Protein AF-0000000082836528 (afdb_homodimer)

Secondary structure (DSSP, 8-state):
-EEEEEESGGGGSTTHHHHHHHHHHHHHHTTEEEE-GGGSPPPTT--HHHHHHHHHHHHHHHHHH-SEEEEE-SB-SBSSBPHHHHHHHHHHHHTT--EEEEES--S-HHHHH--EEETTEEEEEE-TTSPBPP-SS-SS-HHHHTTSEEEES-HHHHHHHHHH-/-EEEEEESGGGGSTTHHHHHHHHHHHHHHTTEEEE-GGGSPPPTT--HHHHHHHHHHHHHHHHHH-SEEEEE-SB-SBSSBPHHHHHHHHHHHHTT--EEEEES--S-HHHHH--EEETTEEEEEE-TTSPBPP-SS-SS-HHHHTTSEEEES-HHHHHHHHHH-

Foldseek 3Di:
DAEEEEAACLCVDPPSVVVQVVLQVLLVVLPYGYDYLVVDDDDPPDDDPRSVVVSVVSSLVSLVVGQAYEYEFEDDPDRGGDPVRVVSLVSNLVVVHAYEYEYQQDWAQLVRFFPAADPVDRVFTAGPVRHTTDDPRHNHDCSNRVRHHYDNDDSSRRSNVVSVD/DAEEEEAACLCVDPPSVVVQVVLQVLLVVLPYGYDYLVVDDDDPPDDDPRSVVVSVVSSLVSLVVGQAYEYEFEDDPDRGGDPVRVVSLVSNLVVVHAYEYEYQQDWAQLVRFFPAADPVDRVFTAGPVRHTTDDPRHRHDCSNRVRHHYDNDDSSRRSNVVSVD

Nearest PDB structures (foldseek):
  2f64-assembly1_B  TM=8.823E-01  e=6.458E-14  Trypanosoma brucei
  6qai-assembly1_B  TM=8.830E-01  e=1.658E-12  Leishmania mexicana
  8pqq-assembly1_D  TM=7.221E-01  e=2.990E-08  Chroococcidiopsis thermalis PCC 7203
  8rh3-assembly1_A  TM=7.604E-01  e=1.841E-07  Chroococcidiopsis thermalis PCC 7203
  8pqs-assembly1_A  TM=7.459E-01  e=1.617E-07  Chroococcidiopsis thermalis PCC 7203

Solvent-accessible surface area (backbone atoms only — not comparable to full-atom values): 17099 Å² total; per-residue (Å²): 117,56,31,29,23,51,41,33,63,57,76,24,40,82,54,22,69,63,50,47,52,51,51,31,51,53,31,43,76,55,57,28,40,52,44,45,73,81,74,63,79,75,68,85,91,58,52,41,59,61,34,38,42,48,50,39,53,51,45,55,52,46,52,70,69,26,61,32,37,40,30,49,52,39,62,38,68,48,73,28,28,36,32,45,36,26,16,50,51,20,24,38,48,58,73,69,34,57,39,36,30,22,19,72,61,72,55,26,41,37,75,72,48,42,75,49,52,38,91,90,40,79,84,41,35,12,26,90,84,53,28,51,42,66,78,36,77,40,51,47,55,49,59,54,53,64,68,31,52,76,32,75,36,49,71,68,56,36,46,54,48,59,63,73,104,116,56,32,29,23,52,41,34,62,56,76,25,40,83,55,22,69,62,51,46,52,52,52,31,51,55,30,43,75,56,56,29,41,50,44,45,72,82,72,64,77,78,68,87,91,58,51,42,59,62,34,40,43,50,51,39,53,52,45,54,52,46,51,69,69,26,61,30,37,39,32,49,51,39,62,36,68,46,73,29,28,36,31,45,36,26,16,49,51,20,23,38,49,58,73,67,34,57,39,36,30,22,19,73,62,72,55,26,40,40,75,72,50,42,75,47,51,38,92,90,37,79,86,41,36,12,28,91,85,54,30,50,40,66,79,37,76,38,52,48,56,48,59,54,53,65,69,29,52,74,33,74,36,48,71,68,56,37,45,54,49,59,61,74,104

pLDDT: mean 97.54, std 2.51, range [85.06, 99.0]

Structure (mmCIF, N/CA/C/O backbone):
data_AF-0000000082836528-model_v1
#
loop_
_entity.id
_entity.type
_entity.pdbx_description
1 polymer 'Nucleoside 2-deoxyribosyltransferase'
#
loop_
_atom_site.group_PDB
_atom_site.id
_atom_site.type_symbol
_atom_site.label_atom_id
_atom_site.label_alt_id
_atom_site.label_comp_id
_atom_site.label_asym_id
_atom_site.label_entity_id
_atom_site.label_seq_id
_atom_site.pdbx_PDB_ins_code
_atom_site.Cartn_x
_atom_site.Cartn_y
_atom_site.Cartn_z
_atom_site.occupancy
_atom_site.B_iso_or_equiv
_atom_site.auth_seq_id
_atom_site.auth_comp_id
_atom_site.auth_asym_id
_atom_site.auth_atom_id
_atom_site.pdbx_PDB_model_num
ATOM 1 N N . MET A 1 1 ? -8.773 10.07 25.781 1 89.38 1 MET A N 1
ATOM 2 C CA . MET A 1 1 ? -9.305 9.93 24.422 1 89.38 1 MET A CA 1
ATOM 3 C C . MET A 1 1 ? -8.469 8.953 23.609 1 89.38 1 MET A C 1
ATOM 5 O O . MET A 1 1 ? -7.246 8.898 23.766 1 89.38 1 MET A O 1
ATOM 9 N N . ARG A 1 2 ? -9.133 8.109 22.844 1 96.62 2 ARG A N 1
ATOM 10 C CA . ARG A 1 2 ? -8.398 7.18 22 1 96.62 2 ARG A CA 1
ATOM 11 C C . ARG A 1 2 ? -7.664 7.922 20.875 1 96.62 2 ARG A C 1
ATOM 13 O O . ARG A 1 2 ? -8.227 8.82 20.25 1 96.62 2 ARG A O 1
ATOM 20 N N . ARG A 1 3 ? -6.453 7.609 20.672 1 98.75 3 ARG A N 1
ATOM 21 C CA . ARG A 1 3 ? -5.625 8.219 19.625 1 98.75 3 ARG A CA 1
ATOM 22 C C . ARG A 1 3 ? -5.812 7.516 18.297 1 98.75 3 ARG A C 1
ATOM 24 O O . ARG A 1 3 ? -5.703 6.289 18.203 1 98.75 3 ARG A O 1
ATOM 31 N N . VAL A 1 4 ? -6.113 8.281 17.266 1 98.81 4 VAL A N 1
ATOM 32 C CA . VAL A 1 4 ? -6.301 7.727 15.938 1 98.81 4 VAL A CA 1
ATOM 33 C C . VAL A 1 4 ? -5.246 8.297 14.992 1 98.81 4 VAL A C 1
ATOM 35 O O . VAL A 1 4 ? -5.12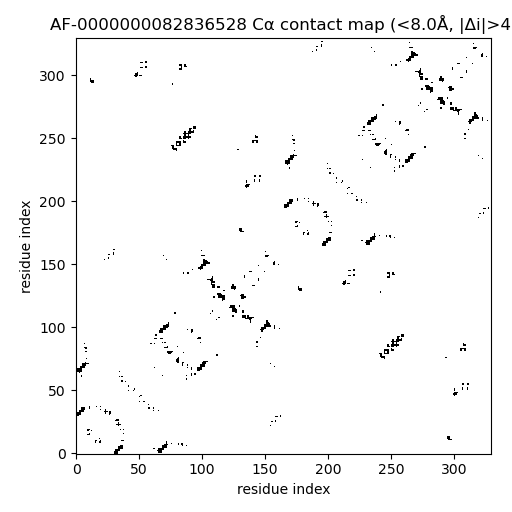9 9.516 14.844 1 98.81 4 VAL A O 1
ATOM 38 N N . TYR A 1 5 ? -4.43 7.477 14.469 1 98.88 5 TYR A N 1
ATOM 39 C CA . TYR A 1 5 ? -3.514 7.891 13.414 1 98.88 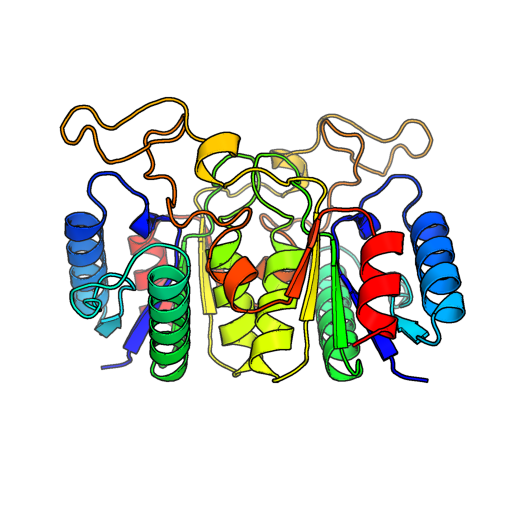5 TYR A CA 1
ATOM 40 C C . TYR A 1 5 ? -4.266 8.164 12.117 1 98.88 5 TYR A C 1
ATOM 42 O O . TYR A 1 5 ? -5.016 7.309 11.633 1 98.88 5 TYR A O 1
ATOM 50 N N . LEU A 1 6 ? -4.129 9.289 11.578 1 98.94 6 LEU A N 1
ATOM 51 C CA . LEU A 1 6 ? -4.828 9.711 10.367 1 98.94 6 LEU A CA 1
ATOM 52 C C . LEU A 1 6 ? -3.951 9.516 9.133 1 98.94 6 LEU A C 1
ATOM 54 O O . LEU A 1 6 ? -3.146 10.383 8.797 1 98.94 6 LEU A O 1
ATOM 58 N N . ALA A 1 7 ? -4.168 8.422 8.5 1 98.94 7 ALA A N 1
ATOM 59 C CA . ALA A 1 7 ? -3.396 8.047 7.32 1 98.94 7 ALA A CA 1
ATOM 60 C C . ALA A 1 7 ? -4.074 8.531 6.043 1 98.94 7 ALA A C 1
ATOM 62 O O . ALA A 1 7 ? -5.305 8.586 5.969 1 98.94 7 ALA A O 1
ATOM 63 N N . GLY A 1 8 ? -3.277 8.875 5.012 1 98.88 8 GLY A N 1
ATOM 64 C CA . GLY A 1 8 ? -3.83 9.227 3.717 1 98.88 8 GLY A CA 1
ATOM 65 C C . GLY A 1 8 ? -2.908 10.109 2.896 1 98.88 8 GLY A C 1
ATOM 66 O O . GLY A 1 8 ? -1.967 10.695 3.43 1 98.88 8 GLY A O 1
ATOM 67 N N . PHE A 1 9 ? -3.248 10.211 1.616 1 98.81 9 PHE A N 1
ATOM 68 C CA . PHE A 1 9 ? -2.469 11.094 0.762 1 98.81 9 PHE A CA 1
ATOM 69 C C . PHE A 1 9 ? -2.807 12.555 1.048 1 98.81 9 PHE A C 1
ATOM 71 O O . PHE A 1 9 ? -2.301 13.461 0.378 1 98.81 9 PHE A O 1
ATOM 78 N N . ASP A 1 10 ? -3.656 12.797 2.143 1 98.62 10 ASP A N 1
ATOM 79 C CA . ASP A 1 10 ? -4.02 14.133 2.584 1 98.62 10 ASP A CA 1
ATOM 80 C C . ASP A 1 10 ? -2.777 14.992 2.83 1 98.62 10 ASP A C 1
ATOM 82 O O . ASP A 1 10 ? -2.803 16.203 2.625 1 98.62 10 ASP A O 1
ATOM 86 N N . VAL A 1 11 ? -1.667 14.359 3.234 1 98.38 11 VAL A N 1
ATOM 87 C CA . VAL A 1 11 ? -0.421 15.055 3.537 1 98.38 11 VAL A CA 1
ATOM 88 C C . VAL A 1 11 ? 0.145 15.68 2.262 1 98.38 11 VAL A C 1
ATOM 90 O O . VAL A 1 11 ? 1.036 16.531 2.322 1 98.38 11 VAL A O 1
ATOM 93 N N . PHE A 1 12 ? -0.377 15.289 1.08 1 98.5 12 PHE A N 1
ATOM 94 C CA . PHE A 1 12 ? 0.147 15.797 -0.184 1 98.5 12 PHE A CA 1
ATOM 95 C C . PHE A 1 12 ? -0.766 16.875 -0.759 1 98.5 12 PHE A C 1
ATOM 97 O O . PHE A 1 12 ? -0.465 17.453 -1.801 1 98.5 12 PHE A O 1
ATOM 104 N N . LEU A 1 13 ? -1.923 17.125 -0.156 1 97.69 13 LEU A N 1
ATOM 105 C CA . LEU A 1 13 ? -2.834 18.156 -0.621 1 97.69 13 LEU A CA 1
ATOM 106 C C . LEU A 1 13 ? -2.172 19.531 -0.56 1 97.69 13 LEU A C 1
ATOM 108 O O . LEU A 1 13 ? -1.271 19.766 0.253 1 97.69 13 LEU A O 1
ATOM 112 N N . PRO A 1 14 ? -2.613 20.484 -1.402 1 95.81 14 PRO A N 1
ATOM 113 C CA . PRO A 1 14 ? -2.051 21.844 -1.372 1 95.81 14 PRO A CA 1
ATOM 114 C C . PRO A 1 14 ? -2.229 22.516 -0.018 1 95.81 14 PRO A C 1
ATOM 116 O O . PRO A 1 14 ? -1.377 23.312 0.396 1 95.81 14 PRO A O 1
ATOM 119 N N . ASP A 1 15 ? -3.266 22.234 0.676 1 96.44 15 ASP A N 1
ATOM 120 C CA . ASP A 1 15 ? -3.541 22.828 1.986 1 96.44 15 ASP A CA 1
ATOM 121 C C . ASP A 1 15 ? -3.395 21.781 3.092 1 96.44 15 ASP A C 1
ATOM 123 O O . ASP A 1 15 ? -4.191 21.75 4.031 1 96.44 15 ASP A O 1
ATOM 127 N N . ALA A 1 16 ? -2.391 20.922 2.973 1 97.62 16 ALA A N 1
ATOM 128 C CA . ALA A 1 16 ? -2.232 19.734 3.797 1 97.62 16 ALA A CA 1
ATOM 129 C C . ALA A 1 16 ? -2.262 20.078 5.281 1 97.62 16 ALA A C 1
ATOM 131 O O . ALA A 1 16 ? -2.896 19.375 6.078 1 97.62 16 ALA A O 1
ATOM 132 N N . VAL A 1 17 ? -1.589 21.172 5.711 1 97 17 VAL A N 1
ATOM 133 C CA . VAL A 1 17 ? -1.516 21.547 7.121 1 97 17 VAL A CA 1
ATOM 134 C C . VAL A 1 17 ? -2.902 21.938 7.625 1 97 17 VAL A C 1
ATOM 136 O O . VAL A 1 17 ? -3.371 21.422 8.641 1 97 17 VAL A O 1
ATOM 139 N N . ALA A 1 18 ? -3.559 22.828 6.879 1 97.88 18 ALA A N 1
ATOM 140 C CA . ALA A 1 18 ? -4.906 23.25 7.254 1 97.88 18 ALA A CA 1
ATOM 141 C C . ALA A 1 18 ? -5.879 22.078 7.234 1 97.88 18 ALA A C 1
ATOM 143 O O . ALA A 1 18 ? -6.738 21.969 8.109 1 97.88 18 ALA A O 1
ATOM 144 N N . HIS A 1 19 ? -5.77 21.266 6.227 1 98.31 19 HIS A N 1
ATOM 145 C CA . HIS A 1 19 ? -6.609 20.078 6.129 1 98.31 19 HIS A CA 1
ATOM 146 C C . HIS A 1 19 ? -6.43 19.172 7.34 1 98.31 19 HIS A C 1
ATOM 148 O O . HIS A 1 19 ? -7.41 18.672 7.906 1 98.31 19 HIS A O 1
ATOM 154 N N . GLY A 1 20 ? -5.164 18.922 7.746 1 98.38 20 GLY A N 1
ATOM 155 C CA . GLY A 1 20 ? -4.887 18.141 8.93 1 98.38 20 GLY A CA 1
ATOM 156 C C . GLY A 1 20 ? -5.543 18.688 10.18 1 98.38 20 GLY A C 1
ATOM 157 O O . GLY A 1 20 ? -6.105 17.938 10.977 1 98.38 20 GLY A O 1
ATOM 158 N N . GLU A 1 21 ? -5.516 19.984 10.328 1 98.31 21 GLU A N 1
ATOM 159 C CA . GLU A 1 21 ? -6.16 20.625 11.477 1 98.31 21 GLU A CA 1
ATOM 160 C C . GLU A 1 21 ? -7.672 20.391 11.453 1 98.31 21 GLU A C 1
ATOM 162 O O . GLU A 1 21 ? -8.281 20.156 12.5 1 98.31 21 GLU A O 1
ATOM 167 N N . ARG A 1 22 ? -8.242 20.5 10.281 1 98.44 22 ARG A N 1
ATOM 168 C CA . ARG A 1 22 ? -9.672 20.234 10.148 1 98.44 22 ARG A CA 1
ATOM 169 C C . ARG A 1 22 ? -10 18.781 10.508 1 98.44 22 ARG A C 1
ATOM 171 O O . ARG A 1 22 ? -10.992 18.516 11.188 1 98.44 22 ARG A O 1
ATOM 178 N N . LEU A 1 23 ? -9.195 17.844 10.055 1 98.69 23 LEU A N 1
ATOM 179 C CA . LEU A 1 23 ? -9.406 16.422 10.352 1 98.69 23 LEU A CA 1
ATOM 180 C C . LEU A 1 23 ? -9.297 16.156 11.852 1 98.69 23 LEU A C 1
ATOM 182 O O . LEU A 1 23 ? -10.094 15.406 12.414 1 98.69 23 LEU A O 1
ATOM 186 N N . LYS A 1 24 ? -8.297 16.766 12.461 1 98.62 24 LYS A N 1
ATOM 187 C CA . LYS A 1 24 ? -8.117 16.609 13.898 1 98.62 24 LYS A CA 1
ATOM 188 C C . LYS A 1 24 ? -9.312 17.188 14.664 1 98.62 24 LYS A C 1
ATOM 190 O O . LYS A 1 24 ? -9.758 16.594 15.656 1 98.62 24 LYS A O 1
ATOM 195 N N . ALA A 1 25 ? -9.766 18.344 14.211 1 98.62 25 ALA A N 1
ATOM 196 C CA . ALA A 1 25 ? -10.945 18.938 14.844 1 98.62 25 ALA A CA 1
ATOM 197 C C . ALA A 1 25 ? -12.164 18.047 14.695 1 98.62 25 ALA A C 1
ATOM 199 O O . ALA A 1 25 ? -12.938 17.859 15.641 1 98.62 25 ALA A O 1
ATOM 200 N N . LEU A 1 26 ? -12.352 17.5 13.547 1 98.56 26 LEU A N 1
ATOM 201 C CA . LEU A 1 26 ? -13.453 16.578 13.297 1 98.56 26 LEU A CA 1
ATOM 202 C C . LEU A 1 26 ? -13.344 15.352 14.18 1 98.56 26 LEU A C 1
ATOM 204 O O . LEU A 1 26 ? -14.344 14.875 14.727 1 98.56 26 LEU A O 1
ATOM 208 N N . ALA A 1 27 ? -12.141 14.773 14.25 1 98.69 27 ALA A N 1
ATOM 209 C CA . ALA A 1 27 ? -11.898 13.617 15.117 1 98.69 27 ALA A CA 1
ATOM 210 C C . ALA A 1 27 ? -12.266 13.938 16.562 1 98.69 27 ALA A C 1
ATOM 212 O O . ALA A 1 27 ? -12.922 13.133 17.234 1 98.69 27 ALA A O 1
ATOM 213 N N . ALA A 1 28 ? -11.852 15.102 17.047 1 98.44 28 ALA A N 1
ATOM 214 C CA . ALA A 1 28 ? -12.125 15.523 18.422 1 98.44 28 ALA A CA 1
ATOM 215 C C . ALA A 1 28 ? -13.633 15.602 18.672 1 98.44 28 ALA A C 1
ATOM 217 O O . ALA A 1 28 ? -14.102 15.234 19.75 1 98.44 28 ALA A O 1
ATOM 218 N N . ALA A 1 29 ? -14.344 16.031 17.672 1 98.12 29 ALA A N 1
ATOM 219 C CA . ALA A 1 29 ? -15.789 16.156 17.781 1 98.12 29 ALA A CA 1
ATOM 220 C C . ALA A 1 29 ? -16.438 14.789 17.969 1 98.12 29 ALA A C 1
ATOM 222 O O . ALA A 1 29 ? -17.562 14.688 18.469 1 98.12 29 ALA A O 1
ATOM 223 N N . HIS A 1 30 ? -15.766 13.758 17.609 1 97.81 30 HIS A N 1
ATOM 224 C CA . HIS A 1 30 ? -16.281 12.406 17.734 1 97.81 30 HIS A CA 1
ATOM 225 C C . HIS A 1 30 ? -15.617 11.664 18.891 1 97.81 30 HIS A C 1
ATOM 227 O O . HIS A 1 30 ? -15.766 10.453 19.031 1 97.81 30 HIS A O 1
ATOM 233 N N . GLY A 1 31 ? -14.773 12.414 19.641 1 97.19 31 GLY A N 1
ATOM 234 C CA . GLY A 1 31 ? -14.188 11.844 20.844 1 97.19 31 GLY A CA 1
ATOM 235 C C . GLY A 1 31 ? -12.844 11.18 20.609 1 97.19 31 GLY A C 1
ATOM 236 O O . GLY A 1 31 ? -12.422 10.32 21.375 1 97.19 31 GLY A O 1
ATOM 237 N N . PHE A 1 32 ? -12.133 11.469 19.531 1 98.5 32 PHE A N 1
ATOM 238 C CA . PHE A 1 32 ? -10.828 10.906 19.219 1 98.5 32 PHE A CA 1
ATOM 239 C C . PHE A 1 32 ? -9.758 11.992 19.234 1 98.5 32 PHE A C 1
ATOM 241 O O . PHE A 1 32 ? -10.039 13.164 18.969 1 98.5 32 PHE A O 1
ATOM 248 N N . GLU A 1 33 ? -8.586 11.664 19.609 1 98.62 33 GLU A N 1
ATOM 249 C CA . GLU A 1 33 ? -7.402 12.484 19.359 1 98.62 33 GLU A CA 1
ATOM 250 C C . GLU A 1 33 ? -6.727 12.094 18.047 1 98.62 33 GLU A C 1
ATOM 252 O O . GLU A 1 33 ? -6.164 11 17.938 1 98.62 33 GLU A O 1
ATOM 257 N N . GLY A 1 34 ? -6.777 12.977 17.125 1 98.56 34 GLY A N 1
ATOM 258 C CA . GLY A 1 34 ? -6.176 12.695 15.836 1 98.56 34 GLY A CA 1
ATOM 259 C C . GLY A 1 34 ? -4.676 12.914 15.812 1 98.56 34 GLY A C 1
ATOM 260 O O . GLY A 1 34 ? -4.188 13.961 16.25 1 98.56 34 GLY A O 1
ATOM 261 N N . LEU A 1 35 ? -3.959 11.945 15.375 1 98.69 35 LEU A N 1
ATOM 262 C CA . LEU A 1 35 ? -2.529 12.055 15.102 1 98.69 35 LEU A CA 1
ATOM 263 C C . LEU A 1 35 ? -2.27 12.172 13.602 1 98.69 35 LEU A C 1
ATOM 265 O O . LEU A 1 35 ? -2.492 11.219 12.852 1 98.69 35 LEU A O 1
ATOM 269 N N . TYR A 1 36 ? -1.825 13.32 13.211 1 98.5 36 TYR A N 1
ATOM 270 C CA . TYR A 1 36 ? -1.604 13.617 11.797 1 98.5 36 TYR A CA 1
ATOM 271 C C . TYR A 1 36 ? -0.116 13.594 11.461 1 98.5 36 TYR A C 1
ATOM 273 O O . TYR A 1 36 ? 0.698 14.172 12.195 1 98.5 36 TYR A O 1
ATOM 281 N N . PRO A 1 37 ? 0.275 12.969 10.391 1 96.81 37 PRO A N 1
ATOM 282 C CA . PRO A 1 37 ? 1.695 12.781 10.086 1 96.81 37 PRO A CA 1
ATOM 283 C C . PRO A 1 37 ? 2.477 14.094 10.086 1 96.81 37 PRO A C 1
ATOM 285 O O . PRO A 1 37 ? 3.666 14.109 10.414 1 96.81 37 PRO A O 1
ATOM 288 N N . LEU A 1 38 ? 1.878 15.172 9.719 1 94.75 38 LEU A N 1
ATOM 289 C CA . LEU A 1 38 ? 2.568 16.453 9.641 1 94.75 38 LEU A CA 1
ATOM 290 C C . LEU A 1 38 ? 2.619 17.141 11.008 1 94.75 38 LEU A C 1
ATOM 292 O O . LEU A 1 38 ? 3.025 18.297 11.117 1 94.75 38 LEU A O 1
ATOM 296 N N . ASP A 1 39 ? 2.232 16.391 12.031 1 91.19 39 ASP A N 1
ATOM 297 C CA . ASP A 1 39 ? 2.324 16.906 13.391 1 91.19 39 ASP A CA 1
ATOM 298 C C . ASP A 1 39 ? 3.777 16.984 13.852 1 91.19 39 ASP A C 1
ATOM 300 O O . ASP A 1 39 ? 4.102 17.719 14.781 1 91.19 39 ASP A O 1
ATOM 304 N N . ASN A 1 40 ? 4.633 16.203 13.211 1 87.81 40 ASN A N 1
ATOM 305 C CA . ASN A 1 40 ? 6.035 16.156 13.617 1 87.81 40 ASN A CA 1
ATOM 306 C C . ASN A 1 40 ? 6.875 17.156 12.828 1 87.81 40 ASN A C 1
ATOM 308 O O . ASN A 1 40 ? 6.66 17.344 11.625 1 87.81 40 ASN A O 1
ATOM 312 N N . ALA A 1 41 ? 7.668 17.859 13.516 1 86.5 41 ALA A N 1
ATOM 313 C CA . ALA A 1 41 ? 8.641 18.734 12.867 1 86.5 41 ALA A CA 1
ATOM 314 C C . ALA A 1 41 ? 10.016 18.078 12.797 1 86.5 41 ALA A C 1
ATOM 316 O O . ALA A 1 41 ? 10.555 17.656 13.828 1 86.5 41 ALA A O 1
ATOM 317 N N . ALA A 1 42 ? 10.469 18.016 11.625 1 87.75 42 ALA A N 1
ATOM 318 C CA . ALA A 1 42 ? 11.789 17.438 11.453 1 87.75 42 ALA A CA 1
ATOM 319 C C . ALA A 1 42 ? 12.875 18.359 12.008 1 87.75 42 ALA A C 1
ATOM 321 O O . ALA A 1 42 ? 12.742 19.578 11.969 1 87.75 42 ALA A O 1
ATOM 322 N N . PRO A 1 43 ? 13.953 17.75 12.531 1 90.88 43 PRO A N 1
ATOM 323 C CA . PRO A 1 43 ? 15.102 18.562 12.938 1 90.88 43 PRO A CA 1
ATOM 324 C C . PRO A 1 43 ? 15.641 19.422 11.797 1 90.88 43 PRO A C 1
ATOM 326 O O . PRO A 1 43 ? 15.594 19.016 10.633 1 90.88 43 PRO A O 1
ATOM 329 N N . ALA A 1 44 ? 16.156 20.547 12.188 1 89.75 44 ALA A N 1
ATOM 330 C CA . ALA A 1 44 ? 16.734 21.469 11.195 1 89.75 44 ALA A CA 1
ATOM 331 C C . ALA A 1 44 ? 17.922 20.828 10.484 1 89.75 44 ALA A C 1
ATOM 333 O O . ALA A 1 44 ? 18.688 20.078 11.094 1 89.75 44 ALA A O 1
ATOM 334 N N . GLY A 1 45 ? 18.062 21.094 9.211 1 90.69 45 GLY A N 1
ATOM 335 C CA . GLY A 1 45 ? 19.266 20.703 8.484 1 90.69 45 GLY A CA 1
ATOM 336 C C . GLY A 1 45 ? 19.109 19.375 7.762 1 90.69 45 GLY A C 1
ATOM 337 O O . GLY A 1 45 ? 19.984 18.969 7.004 1 90.69 45 GLY A O 1
ATOM 338 N N . LEU A 1 46 ? 18 18.641 8.031 1 92.19 46 LEU A N 1
ATOM 339 C CA . LEU A 1 46 ? 17.812 17.375 7.332 1 92.19 46 LEU A CA 1
ATOM 340 C C . LEU A 1 46 ? 17.219 17.609 5.945 1 92.19 46 LEU A C 1
ATOM 342 O O . LEU A 1 46 ? 16.375 18.484 5.766 1 92.19 46 LEU A O 1
ATOM 346 N N . SER A 1 47 ? 17.719 16.891 4.965 1 92.88 47 SER A N 1
ATOM 347 C CA . SER A 1 47 ? 17.188 16.953 3.605 1 92.88 47 SER A CA 1
ATOM 348 C C . SER A 1 47 ? 17.375 15.625 2.877 1 92.88 47 SER A C 1
ATOM 350 O O . SER A 1 47 ? 18.016 14.711 3.398 1 92.88 47 SER A O 1
ATOM 352 N N . GLY A 1 48 ? 16.703 15.531 1.722 1 94.94 48 GLY A N 1
ATOM 353 C CA . GLY A 1 48 ? 16.891 14.352 0.894 1 94.94 48 GLY A CA 1
ATOM 354 C C . GLY A 1 48 ? 16.531 13.062 1.604 1 94.94 48 GLY A C 1
ATOM 355 O O . GLY A 1 48 ? 15.5 12.984 2.277 1 94.94 48 GLY A O 1
ATOM 356 N N . ALA A 1 49 ? 17.344 12.102 1.426 1 95.69 49 ALA A N 1
ATOM 357 C CA . ALA A 1 49 ? 17.094 10.75 1.926 1 95.69 49 ALA A CA 1
ATOM 358 C C . ALA A 1 49 ? 17.062 10.727 3.451 1 95.69 49 ALA A C 1
ATOM 360 O O . ALA A 1 49 ? 16.312 9.961 4.055 1 95.69 49 ALA A O 1
ATOM 361 N N . ALA A 1 50 ? 17.906 11.562 4.086 1 96.81 50 ALA A N 1
ATOM 362 C CA . ALA A 1 50 ? 17.953 11.609 5.547 1 96.81 50 ALA A CA 1
ATOM 363 C C . ALA A 1 50 ? 16.641 12.141 6.113 1 96.81 50 ALA A C 1
ATOM 365 O O . ALA A 1 50 ? 16.141 11.641 7.125 1 96.81 50 ALA A O 1
ATOM 366 N N . LEU A 1 51 ? 16.078 13.164 5.496 1 97.31 51 LEU A N 1
ATOM 367 C CA . LEU A 1 51 ? 14.789 13.688 5.918 1 97.31 51 LEU A CA 1
ATOM 368 C C . LEU A 1 51 ? 13.688 12.648 5.707 1 97.31 51 LEU A C 1
ATOM 370 O O . LEU A 1 51 ? 12.836 12.453 6.578 1 97.31 51 LEU A O 1
ATOM 374 N N . ALA A 1 52 ? 13.75 11.984 4.566 1 98.19 52 ALA A N 1
ATOM 375 C CA . ALA A 1 52 ? 12.766 10.938 4.285 1 98.19 52 ALA A CA 1
ATOM 376 C C . ALA A 1 52 ? 12.797 9.852 5.355 1 98.19 52 ALA A C 1
ATOM 378 O O . ALA A 1 52 ? 11.75 9.414 5.836 1 98.19 52 ALA A O 1
ATOM 379 N N . GLN A 1 53 ? 14 9.453 5.734 1 98.19 53 GLN A N 1
ATOM 380 C CA . GLN A 1 53 ? 14.164 8.422 6.758 1 98.19 53 GLN A CA 1
ATOM 381 C C . GLN A 1 53 ? 13.594 8.883 8.094 1 98.19 53 GLN A C 1
ATOM 383 O O . GLN A 1 53 ? 12.961 8.109 8.812 1 98.19 53 GLN A O 1
ATOM 388 N N . TRP A 1 54 ? 13.844 10.125 8.406 1 98 54 TRP A N 1
ATOM 389 C CA . TRP A 1 54 ? 13.305 10.68 9.648 1 98 54 TRP A CA 1
ATOM 390 C C . TRP A 1 54 ? 11.781 10.664 9.625 1 98 54 TRP A C 1
ATOM 392 O O . TRP A 1 54 ? 11.148 10.281 10.617 1 98 54 TRP A O 1
ATOM 402 N N . ILE A 1 55 ? 11.18 11.102 8.539 1 98.19 55 ILE A N 1
ATOM 403 C CA . ILE A 1 55 ? 9.727 11.141 8.414 1 98.19 55 ILE A CA 1
ATOM 404 C C . ILE A 1 55 ? 9.156 9.734 8.539 1 98.19 55 ILE A C 1
ATOM 406 O O . ILE A 1 55 ? 8.164 9.516 9.234 1 98.19 55 ILE A O 1
ATOM 410 N N . TYR A 1 56 ? 9.781 8.781 7.879 1 98.75 56 TYR A N 1
ATOM 411 C CA . TYR A 1 56 ? 9.359 7.383 7.969 1 98.75 56 TYR A CA 1
ATOM 412 C C . TYR A 1 56 ? 9.32 6.914 9.422 1 98.75 56 TYR A C 1
ATOM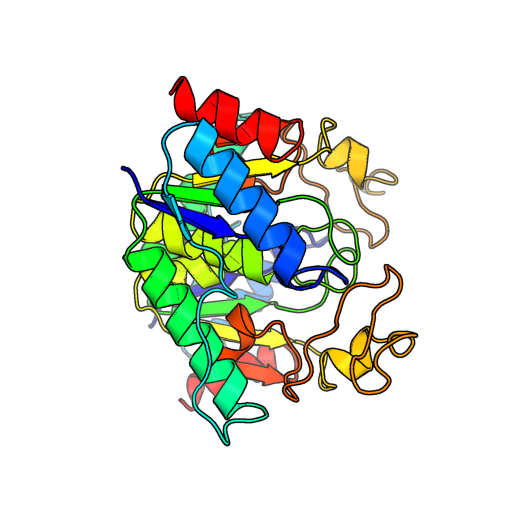 414 O O . TYR A 1 56 ? 8.312 6.371 9.875 1 98.75 56 TYR A O 1
ATOM 422 N N . GLN A 1 57 ? 10.391 7.129 10.102 1 98.5 57 GLN A N 1
ATOM 423 C CA . GLN A 1 57 ? 10.5 6.695 11.492 1 98.5 57 GLN A CA 1
ATOM 424 C C . GLN A 1 57 ? 9.469 7.398 12.367 1 98.5 57 GLN A C 1
ATOM 426 O O . GLN A 1 57 ? 8.891 6.789 13.273 1 98.5 57 GLN A O 1
ATOM 431 N N . ALA A 1 58 ? 9.281 8.672 12.117 1 98.31 58 ALA A N 1
ATOM 432 C CA . ALA A 1 58 ? 8.281 9.422 12.875 1 98.31 58 ALA A CA 1
ATOM 433 C C . ALA A 1 58 ? 6.879 8.867 12.625 1 98.31 58 ALA A C 1
ATOM 435 O O . ALA A 1 58 ? 6.082 8.734 13.562 1 98.31 58 ALA A O 1
ATOM 436 N N . ASN A 1 59 ? 6.555 8.57 11.352 1 98.69 59 ASN A N 1
ATOM 437 C CA . ASN A 1 59 ? 5.242 8.031 11 1 98.69 59 ASN A CA 1
ATOM 438 C C . ASN A 1 59 ? 5.008 6.672 11.648 1 98.69 59 ASN A C 1
ATOM 440 O O . ASN A 1 59 ? 3.947 6.434 12.234 1 98.69 59 ASN A O 1
ATOM 444 N N . VAL A 1 60 ? 5.961 5.758 11.578 1 98.5 60 VAL A N 1
ATOM 445 C CA . VAL A 1 60 ? 5.797 4.43 12.164 1 98.5 60 VAL A CA 1
ATOM 446 C C . VAL A 1 60 ? 5.676 4.543 13.68 1 98.5 60 VAL A C 1
ATOM 448 O O . VAL A 1 60 ? 4.887 3.824 14.297 1 98.5 60 VAL A O 1
ATOM 451 N N . ALA A 1 61 ? 6.449 5.438 14.32 1 98.56 61 ALA A N 1
ATOM 452 C CA . ALA A 1 61 ? 6.332 5.66 15.766 1 98.56 61 ALA A CA 1
ATOM 453 C C . ALA A 1 61 ? 4.938 6.16 16.125 1 98.56 61 ALA A C 1
ATOM 455 O O . ALA A 1 61 ? 4.379 5.766 17.156 1 98.56 61 ALA A O 1
ATOM 456 N N . MET A 1 62 ? 4.422 7.012 15.352 1 98.62 62 MET A N 1
ATOM 457 C CA . MET A 1 62 ? 3.08 7.547 15.578 1 98.62 62 MET A CA 1
ATOM 458 C C . MET A 1 62 ? 2.029 6.449 15.453 1 98.62 62 MET A C 1
ATOM 460 O O . MET A 1 62 ? 1.081 6.402 16.234 1 98.62 62 MET A O 1
ATOM 464 N N . ILE A 1 63 ? 2.162 5.582 14.445 1 98.88 63 ILE A N 1
ATOM 465 C CA . ILE A 1 63 ? 1.251 4.453 14.305 1 98.88 63 ILE A CA 1
ATOM 466 C C . ILE A 1 63 ? 1.342 3.557 15.539 1 98.88 63 ILE A C 1
ATOM 468 O O . ILE A 1 63 ? 0.32 3.131 16.078 1 98.88 63 ILE A O 1
ATOM 472 N N . GLN A 1 64 ? 2.535 3.318 16 1 98.81 64 GLN A N 1
ATOM 473 C CA . GLN A 1 64 ? 2.75 2.475 17.172 1 98.81 64 GLN A CA 1
ATOM 474 C C . GLN A 1 64 ? 2.082 3.068 18.406 1 98.81 64 GLN A C 1
ATOM 476 O O . GLN A 1 64 ? 1.568 2.336 19.266 1 98.81 64 GLN A O 1
ATOM 481 N N . ARG A 1 65 ? 2.014 4.367 18.484 1 98.06 65 ARG A N 1
ATOM 482 C CA . ARG A 1 65 ? 1.449 5.047 19.656 1 98.06 65 ARG A CA 1
ATOM 483 C C . ARG A 1 65 ? -0.066 5.168 19.531 1 98.06 65 ARG A C 1
ATOM 485 O O . ARG A 1 65 ? -0.754 5.418 20.516 1 98.06 65 ARG A O 1
ATOM 492 N N . ALA A 1 66 ? -0.593 5.039 18.375 1 98.75 66 ALA A N 1
ATOM 493 C CA . ALA A 1 66 ? -2.027 5.188 18.141 1 98.75 66 ALA A CA 1
ATOM 494 C C . ALA A 1 66 ? -2.793 3.969 18.656 1 98.75 66 ALA A C 1
ATOM 496 O O . ALA A 1 66 ? -2.242 2.867 18.719 1 98.75 66 ALA A O 1
ATOM 497 N N . ASP A 1 67 ? -4.004 4.176 19.062 1 98.75 67 ASP A N 1
ATOM 498 C CA . ASP A 1 67 ? -4.891 3.086 19.453 1 98.75 67 ASP A CA 1
ATOM 499 C C . ASP A 1 67 ? -5.543 2.439 18.234 1 98.75 67 ASP A C 1
ATOM 501 O O . ASP A 1 67 ? -5.867 1.25 18.266 1 98.75 67 ASP A O 1
ATOM 505 N N . LEU A 1 68 ? -5.879 3.189 17.234 1 98.56 68 LEU A N 1
ATOM 506 C CA . LEU A 1 68 ? -6.445 2.732 15.977 1 98.56 68 LEU A CA 1
ATOM 507 C C . LEU A 1 68 ? -6.004 3.631 14.82 1 98.56 68 LEU A C 1
ATOM 509 O O . LEU A 1 68 ? -5.34 4.648 15.039 1 98.56 68 LEU A O 1
ATOM 513 N N . VAL A 1 69 ? -6.266 3.262 13.578 1 98.94 69 VAL A N 1
ATOM 514 C CA . VAL A 1 69 ? -5.879 3.986 12.375 1 98.94 69 VAL A CA 1
ATOM 515 C C . VAL A 1 69 ? -7.113 4.273 11.523 1 98.94 69 VAL A C 1
ATOM 517 O O . VAL A 1 69 ? -7.992 3.422 11.391 1 98.94 69 VAL A O 1
ATOM 520 N N . MET A 1 70 ? -7.266 5.449 11.016 1 98.94 70 MET A N 1
ATOM 521 C CA . MET A 1 70 ? -8.195 5.824 9.961 1 98.94 70 MET A CA 1
ATOM 522 C C . MET A 1 70 ? -7.449 6.191 8.68 1 98.94 70 MET A C 1
ATOM 524 O O . MET A 1 70 ? -6.555 7.035 8.703 1 98.94 70 MET A O 1
ATOM 528 N N . ALA A 1 71 ? -7.855 5.586 7.625 1 99 71 ALA A N 1
ATOM 529 C CA . ALA A 1 71 ? -7.074 5.738 6.398 1 99 71 ALA A CA 1
ATOM 530 C C . ALA A 1 71 ? -7.941 6.246 5.254 1 99 71 ALA A C 1
ATOM 532 O O . ALA A 1 71 ? -9.008 5.684 4.977 1 99 71 ALA A O 1
ATOM 533 N N . ASN A 1 72 ? -7.496 7.359 4.629 1 98.94 72 ASN A N 1
ATOM 534 C CA . ASN A 1 72 ? -8.023 7.793 3.34 1 98.94 72 ASN A CA 1
ATOM 535 C C . ASN A 1 72 ? -7.59 6.855 2.217 1 98.94 72 ASN A C 1
ATOM 537 O O . ASN A 1 72 ? -6.43 6.875 1.798 1 98.94 72 ASN A O 1
ATOM 541 N N . LEU A 1 73 ? -8.562 6.039 1.681 1 98.94 73 LEU A N 1
ATOM 542 C CA . LEU A 1 73 ? -8.227 5.016 0.695 1 98.94 73 LEU A CA 1
ATOM 543 C C . LEU A 1 73 ? -8.836 5.352 -0.663 1 98.94 73 LEU A C 1
ATOM 545 O O . LEU A 1 73 ? -9.117 4.453 -1.462 1 98.94 73 LEU A O 1
ATOM 549 N N . ASN A 1 74 ? -9.078 6.645 -0.887 1 98.88 74 ASN A N 1
ATOM 550 C CA . ASN A 1 74 ? -9.453 7.102 -2.221 1 98.88 74 ASN A CA 1
ATOM 551 C C . ASN A 1 74 ? -8.328 6.871 -3.229 1 98.88 74 ASN A C 1
ATOM 553 O O . ASN A 1 74 ? -7.172 6.703 -2.844 1 98.88 74 ASN A O 1
ATOM 557 N N . THR A 1 75 ? -8.695 6.82 -4.531 1 98.38 75 THR A N 1
ATOM 558 C CA . THR A 1 75 ? -7.707 6.652 -5.59 1 98.38 75 THR A CA 1
ATOM 559 C C . THR A 1 75 ? -6.703 7.805 -5.578 1 98.38 75 THR A C 1
ATOM 561 O O . THR A 1 75 ? -7.074 8.953 -5.324 1 98.38 75 THR A O 1
ATOM 564 N N . PHE A 1 76 ? -5.484 7.535 -5.867 1 98.69 76 PHE A N 1
ATOM 565 C CA . PHE A 1 76 ? -4.379 8.484 -5.848 1 98.69 76 PHE A CA 1
ATOM 566 C C . PHE A 1 76 ? -3.406 8.203 -6.988 1 98.69 76 PHE A C 1
ATOM 568 O O . PHE A 1 76 ? -2.861 7.098 -7.086 1 98.69 76 PHE A O 1
ATOM 575 N N . ARG A 1 77 ? -3.281 9.117 -7.93 1 98.31 77 ARG A N 1
ATOM 576 C CA . ARG A 1 77 ? -2.4 9.062 -9.094 1 98.31 77 ARG A CA 1
ATOM 577 C C . ARG A 1 77 ? -2.664 7.812 -9.922 1 98.31 77 ARG A C 1
ATOM 579 O O . ARG A 1 77 ? -1.727 7.156 -10.383 1 98.31 77 ARG A O 1
ATOM 586 N N . GLY A 1 78 ? -3.865 7.492 -10.164 1 98.06 78 GLY A N 1
ATOM 587 C CA . GLY A 1 78 ? -4.336 6.301 -10.852 1 98.06 78 GLY A CA 1
ATOM 588 C C . GLY A 1 78 ? -5.512 5.637 -10.164 1 98.06 78 GLY A C 1
ATOM 589 O O . GLY A 1 78 ? -6.371 6.316 -9.602 1 98.06 78 GLY A O 1
ATOM 590 N N . ALA A 1 79 ? -5.594 4.359 -10.266 1 97.94 79 ALA A N 1
ATOM 591 C CA . ALA A 1 79 ? -6.785 3.658 -9.797 1 97.94 79 ALA A CA 1
ATOM 592 C C . ALA A 1 79 ? -6.566 3.061 -8.414 1 97.94 79 ALA A C 1
ATOM 594 O O . ALA A 1 79 ? -7.508 2.564 -7.789 1 97.94 79 ALA A O 1
ATOM 595 N N . GLU A 1 80 ? -5.312 3.119 -7.914 1 98.25 80 GLU A N 1
ATOM 596 C CA . GLU A 1 80 ? -4.977 2.543 -6.613 1 98.25 80 GLU A CA 1
ATOM 597 C C . GLU A 1 80 ? -4.945 3.615 -5.527 1 98.25 80 GLU A C 1
ATOM 599 O O . GLU A 1 80 ? -4.719 4.793 -5.812 1 98.25 80 GLU A O 1
ATOM 604 N N . PRO A 1 81 ? -5.164 3.229 -4.25 1 98.81 81 PRO A N 1
ATOM 605 C CA . PRO A 1 81 ? -4.832 4.148 -3.158 1 98.81 81 PRO A CA 1
ATOM 606 C C . PRO A 1 81 ? -3.344 4.477 -3.094 1 98.81 81 PRO A C 1
ATOM 608 O O . PRO A 1 81 ? -2.527 3.779 -3.703 1 98.81 81 PRO A O 1
ATOM 611 N N . ASP A 1 82 ? -3.016 5.566 -2.381 1 98.88 82 ASP A N 1
ATOM 612 C CA . ASP A 1 82 ? -1.631 5.938 -2.105 1 98.88 82 ASP A CA 1
ATOM 613 C C . ASP A 1 82 ? -0.855 4.762 -1.515 1 98.88 82 ASP A C 1
ATOM 615 O O . ASP A 1 82 ? -1.277 4.172 -0.518 1 98.88 82 ASP A O 1
ATOM 619 N N . SER A 1 83 ? 0.272 4.43 -2.111 1 98.94 83 SER A N 1
ATOM 620 C CA . SER A 1 83 ? 1.037 3.264 -1.679 1 98.94 83 SER A CA 1
ATOM 621 C C . SER A 1 83 ? 1.55 3.436 -0.253 1 98.94 83 SER A C 1
ATOM 623 O O . SER A 1 83 ? 1.658 2.463 0.495 1 98.94 83 SER A O 1
ATOM 625 N N . GLY A 1 84 ? 1.929 4.645 0.155 1 98.94 84 GLY A N 1
ATOM 626 C CA . GLY A 1 84 ? 2.311 4.891 1.537 1 98.94 84 GLY A CA 1
ATOM 627 C C . GLY A 1 84 ? 1.192 4.609 2.523 1 98.94 84 GLY A C 1
ATOM 628 O O . GLY A 1 84 ? 1.429 4.047 3.594 1 98.94 84 GLY A O 1
ATOM 629 N N . THR A 1 85 ? -0.014 5.059 2.166 1 98.94 85 THR A N 1
ATOM 630 C CA . THR A 1 85 ? -1.17 4.789 3.014 1 98.94 85 THR A CA 1
ATOM 631 C C . THR A 1 85 ? -1.422 3.289 3.125 1 98.94 85 THR A C 1
ATOM 633 O O . THR A 1 85 ? -1.667 2.775 4.219 1 98.94 85 THR A O 1
ATOM 636 N N . ALA A 1 86 ? -1.371 2.568 1.98 1 99 86 ALA A N 1
ATOM 637 C CA . ALA A 1 86 ? -1.56 1.12 1.993 1 99 86 ALA A CA 1
ATOM 638 C C . ALA A 1 86 ? -0.518 0.439 2.877 1 99 86 ALA A C 1
ATOM 640 O O . ALA A 1 86 ? -0.841 -0.479 3.633 1 99 86 ALA A O 1
ATOM 641 N N . PHE A 1 87 ? 0.733 0.893 2.793 1 99 87 PHE A N 1
ATOM 642 C CA . PHE A 1 87 ? 1.802 0.427 3.668 1 99 87 PHE A CA 1
ATOM 643 C C . PHE A 1 87 ? 1.425 0.62 5.133 1 99 87 PHE A C 1
ATOM 645 O O . PHE A 1 87 ? 1.565 -0.3 5.941 1 99 87 PHE A O 1
ATOM 652 N N . GLU A 1 88 ? 0.963 1.783 5.465 1 99 88 GLU A N 1
ATOM 653 C CA . GLU A 1 88 ? 0.642 2.105 6.852 1 99 88 GLU A CA 1
ATOM 654 C C . GLU A 1 88 ? -0.506 1.243 7.367 1 99 88 GLU A C 1
ATOM 656 O O . GLU A 1 88 ? -0.517 0.849 8.531 1 99 88 GLU A O 1
ATOM 661 N N . VAL A 1 89 ? -1.497 0.976 6.5 1 99 89 VAL A N 1
ATOM 662 C CA . VAL A 1 89 ? -2.586 0.076 6.867 1 99 89 VAL A CA 1
ATOM 663 C C . VAL A 1 89 ? -2.027 -1.312 7.18 1 99 89 VAL A C 1
ATOM 665 O O . VAL A 1 89 ? -2.33 -1.889 8.227 1 99 89 VAL A O 1
ATOM 668 N N . GLY A 1 90 ? -1.186 -1.854 6.281 1 98.94 90 GLY A N 1
ATOM 669 C CA . GLY A 1 90 ? -0.578 -3.15 6.531 1 98.94 90 GLY A CA 1
ATOM 670 C C . GLY A 1 90 ? 0.222 -3.195 7.82 1 98.94 90 GLY A C 1
ATOM 671 O O . GLY A 1 90 ? 0.123 -4.156 8.586 1 98.94 90 GLY A O 1
ATOM 672 N N . TYR A 1 91 ? 1 -2.141 8.062 1 99 91 TYR A N 1
ATOM 673 C CA . TYR A 1 91 ? 1.815 -2.025 9.266 1 99 91 TYR A CA 1
ATOM 674 C C . TYR A 1 91 ? 0.948 -2.068 10.516 1 99 91 TYR A C 1
ATOM 676 O O . TYR A 1 91 ? 1.229 -2.826 11.445 1 99 91 TYR A O 1
ATOM 684 N N . ALA A 1 92 ? -0.111 -1.297 10.523 1 98.94 92 ALA A N 1
ATOM 685 C CA . ALA A 1 92 ? -1.014 -1.227 11.672 1 98.94 92 ALA A CA 1
ATOM 686 C C . ALA A 1 92 ? -1.703 -2.566 11.906 1 98.94 92 ALA A C 1
ATOM 688 O O . ALA A 1 92 ? -1.828 -3.014 13.047 1 98.94 92 ALA A O 1
ATOM 689 N N . ILE A 1 93 ? -2.182 -3.238 10.867 1 98.94 93 ILE A N 1
ATOM 690 C CA . ILE A 1 93 ? -2.873 -4.52 10.961 1 98.94 93 ILE A CA 1
ATOM 691 C C . ILE A 1 93 ? -1.941 -5.566 11.57 1 98.94 93 ILE A C 1
ATOM 693 O O . ILE A 1 93 ? -2.357 -6.355 12.422 1 98.94 93 ILE A O 1
ATOM 697 N N . ALA A 1 94 ? -0.683 -5.551 11.133 1 98.94 94 ALA A N 1
ATOM 698 C CA . ALA A 1 94 ? 0.294 -6.496 11.664 1 98.94 94 ALA A CA 1
ATOM 699 C C . ALA A 1 94 ? 0.506 -6.285 13.156 1 98.94 94 ALA A C 1
ATOM 701 O O . ALA A 1 94 ? 0.799 -7.234 13.891 1 98.94 94 ALA A O 1
ATOM 702 N N . LEU A 1 95 ? 0.399 -5.062 13.656 1 98.81 95 LEU A N 1
ATOM 703 C CA . LEU A 1 95 ? 0.561 -4.734 15.062 1 98.81 95 LEU A CA 1
ATOM 704 C C . LEU A 1 95 ? -0.705 -5.066 15.852 1 98.81 95 LEU A C 1
ATOM 706 O O . LEU A 1 95 ? -0.748 -4.895 17.062 1 98.81 95 LEU A O 1
ATOM 710 N N . GLY A 1 96 ? -1.771 -5.512 15.133 1 98.69 96 GLY A N 1
ATOM 711 C CA . GLY A 1 96 ? -3.021 -5.867 15.781 1 98.69 96 GLY A CA 1
ATOM 712 C C . GLY A 1 96 ? -3.91 -4.668 16.062 1 98.69 96 GLY A C 1
ATOM 713 O O . GLY A 1 96 ? -4.812 -4.738 16.891 1 98.69 96 GLY A O 1
ATOM 714 N N . LYS A 1 97 ? -3.697 -3.539 15.43 1 98.75 97 LYS A N 1
ATOM 715 C CA . LYS A 1 97 ? -4.5 -2.338 15.641 1 98.75 97 LYS A CA 1
ATOM 716 C C . LYS A 1 97 ? -5.734 -2.338 14.742 1 98.75 97 LYS A C 1
ATOM 718 O O . LYS A 1 97 ? -5.652 -2.717 13.57 1 98.75 97 LYS A O 1
ATOM 723 N N . PRO A 1 98 ? -6.91 -1.928 15.281 1 98.75 98 PRO A N 1
ATOM 724 C CA . PRO A 1 98 ? -8.055 -1.73 14.391 1 98.75 98 PRO A CA 1
ATOM 725 C C . PRO A 1 98 ? -7.801 -0.674 13.32 1 98.75 98 PRO A C 1
ATOM 727 O O . PRO A 1 98 ? -7.16 0.345 13.594 1 98.75 98 PRO A O 1
ATOM 730 N N . VAL A 1 99 ? -8.242 -0.948 12.125 1 98.94 99 VAL A N 1
ATOM 731 C CA . VAL A 1 99 ? -8.102 -0.001 11.023 1 98.94 99 VAL A CA 1
ATOM 732 C C . VAL A 1 99 ? -9.461 0.248 10.375 1 98.94 99 VAL A C 1
ATOM 734 O O . VAL A 1 99 ? -10.203 -0.696 10.086 1 98.94 99 VAL A O 1
ATOM 737 N N . TRP A 1 100 ? -9.75 1.502 10.203 1 98.94 100 TRP A N 1
ATOM 738 C CA . TRP A 1 100 ? -10.883 1.974 9.414 1 98.94 100 TRP A CA 1
ATOM 739 C C . TRP A 1 100 ? -10.406 2.674 8.148 1 98.94 100 TRP A C 1
ATOM 741 O O . TRP A 1 100 ? -9.43 3.432 8.18 1 98.94 100 TRP A O 1
ATOM 751 N N . GLY A 1 101 ? -10.969 2.391 7.094 1 98.88 101 GLY A N 1
ATOM 752 C CA . GLY A 1 101 ? -10.711 3.074 5.836 1 98.88 101 GLY A CA 1
ATOM 753 C C . GLY A 1 101 ? -11.945 3.738 5.254 1 98.88 101 GLY A C 1
ATOM 754 O O . GLY A 1 101 ? -13.062 3.246 5.43 1 98.88 101 GLY A O 1
ATOM 755 N N . TYR A 1 102 ? -11.75 4.816 4.523 1 98.94 102 TYR A N 1
ATOM 756 C CA . TYR A 1 102 ? -12.867 5.434 3.814 1 98.94 102 TYR A CA 1
ATOM 757 C C . TYR A 1 102 ? -12.5 5.734 2.369 1 98.94 102 TYR A C 1
ATOM 759 O O . TYR A 1 102 ? -11.328 5.98 2.061 1 98.94 102 TYR A O 1
ATOM 767 N N . THR A 1 103 ? -13.461 5.672 1.538 1 98.94 103 THR A N 1
ATOM 768 C CA . THR A 1 103 ? -13.336 5.969 0.115 1 98.94 103 THR A CA 1
ATOM 769 C C . THR A 1 103 ? -14.688 6.363 -0.473 1 98.94 103 THR A C 1
ATOM 771 O O . THR A 1 103 ? -15.734 5.879 -0.026 1 98.94 103 THR A O 1
ATOM 774 N N . ALA A 1 104 ? -14.641 7.199 -1.475 1 98.5 104 ALA A N 1
ATOM 775 C CA . ALA A 1 104 ? -15.867 7.586 -2.174 1 98.5 104 ALA A CA 1
ATOM 776 C C . ALA A 1 104 ? -16.328 6.492 -3.135 1 98.5 104 ALA A C 1
ATOM 778 O O . ALA A 1 104 ? -17.453 6.512 -3.617 1 98.5 104 ALA A O 1
ATOM 779 N N . GLN A 1 105 ? -15.453 5.625 -3.461 1 97.94 105 GLN A N 1
ATOM 780 C CA . GLN A 1 105 ? -15.75 4.562 -4.414 1 97.94 105 GLN A CA 1
ATOM 781 C C . GLN A 1 105 ? -16.672 3.514 -3.797 1 97.94 105 GLN A C 1
ATOM 783 O O . GLN A 1 105 ? -16.266 2.773 -2.898 1 97.94 105 GLN A O 1
ATOM 788 N N . ALA A 1 106 ? -17.844 3.395 -4.332 1 97.88 106 ALA A N 1
ATOM 789 C CA . ALA A 1 106 ? -18.812 2.428 -3.824 1 97.88 106 ALA A CA 1
ATOM 790 C C . ALA A 1 106 ? -18.828 1.165 -4.68 1 97.88 106 ALA A C 1
ATOM 792 O O . ALA A 1 106 ? -19.125 0.077 -4.188 1 97.88 106 ALA A O 1
ATOM 793 N N . GLY A 1 107 ? -18.578 1.345 -5.965 1 97.88 107 GLY A N 1
ATOM 794 C CA . GLY A 1 107 ? -18.625 0.218 -6.887 1 97.88 107 GLY A CA 1
ATOM 795 C C . GLY A 1 107 ? -17.469 -0.757 -6.676 1 97.88 107 GLY A C 1
ATOM 796 O O . GLY A 1 107 ? -16.438 -0.39 -6.137 1 97.88 107 GLY A O 1
ATOM 797 N N . SER A 1 108 ? -17.641 -2.012 -7.129 1 98.25 108 SER A N 1
ATOM 798 C CA . SER A 1 108 ? -16.609 -3.041 -7.023 1 98.25 108 SER A CA 1
ATOM 799 C C . SER A 1 108 ? -15.352 -2.652 -7.801 1 98.25 108 SER A C 1
ATOM 801 O O . SER A 1 108 ? -15.406 -1.795 -8.688 1 98.25 108 SER A O 1
ATOM 803 N N . VAL A 1 109 ? -14.258 -3.27 -7.434 1 98.44 109 VAL A N 1
ATOM 804 C CA . VAL A 1 109 ? -13.023 -3.061 -8.188 1 98.44 109 VAL A CA 1
ATOM 805 C C . VAL A 1 109 ? -13.273 -3.354 -9.672 1 98.44 109 VAL A C 1
ATOM 807 O O . VAL A 1 109 ? -12.766 -2.643 -10.539 1 98.44 109 VAL A O 1
ATOM 810 N N . ARG A 1 110 ? -14.031 -4.402 -9.984 1 98 110 ARG A N 1
ATOM 811 C CA . ARG A 1 110 ? -14.375 -4.73 -11.359 1 98 110 ARG A CA 1
ATOM 812 C C . ARG A 1 110 ? -15.055 -3.557 -12.055 1 98 110 ARG A C 1
ATOM 814 O O . ARG A 1 110 ? -14.68 -3.182 -13.172 1 98 110 ARG A O 1
ATOM 821 N N . GLN A 1 111 ? -16.016 -2.971 -11.43 1 98.19 111 GLN A N 1
ATOM 822 C CA . GLN A 1 111 ? -16.734 -1.838 -12 1 98.19 111 GLN A CA 1
ATOM 823 C C . GLN A 1 111 ? -15.805 -0.639 -12.195 1 98.19 111 GLN A C 1
ATOM 825 O O . GLN A 1 111 ? -16.016 0.167 -13.109 1 98.19 111 GLN A O 1
ATOM 830 N N . GLN A 1 112 ? -14.805 -0.548 -11.383 1 98.5 112 GLN A N 1
ATOM 831 C CA . GLN A 1 112 ? -13.938 0.623 -11.367 1 98.5 112 GLN A CA 1
ATOM 832 C C . GLN A 1 112 ? -12.875 0.542 -12.461 1 98.5 112 GLN A C 1
ATOM 834 O O . GLN A 1 112 ? -12.539 1.553 -13.078 1 98.5 112 GLN A O 1
ATOM 839 N N . VAL A 1 113 ? -12.398 -0.747 -12.742 1 98.69 113 VAL A N 1
ATOM 840 C CA . VAL A 1 113 ? -11.148 -0.717 -13.5 1 98.69 113 VAL A CA 1
ATOM 841 C C . VAL A 1 113 ? -11.227 -1.693 -14.672 1 98.69 113 VAL A C 1
ATOM 843 O O . VAL A 1 113 ? -10.367 -1.684 -15.555 1 98.69 113 VAL A O 1
ATOM 846 N N . ALA A 1 114 ? -12.242 -2.555 -14.695 1 98.62 114 ALA A N 1
ATOM 847 C CA . ALA A 1 114 ? -12.328 -3.512 -15.797 1 98.62 114 ALA A CA 1
ATOM 848 C C . ALA A 1 114 ? -12.688 -2.812 -17.109 1 98.62 114 ALA A C 1
ATOM 850 O O . ALA A 1 114 ? -13.547 -1.93 -17.125 1 98.62 114 ALA A O 1
ATOM 851 N N . VAL A 1 115 ? -12.031 -3.18 -18.188 1 98.31 115 VAL A N 1
ATOM 852 C CA . VAL A 1 115 ? -12.344 -2.607 -19.484 1 98.31 115 VAL A CA 1
ATOM 853 C C . VAL A 1 115 ? -12.867 -3.701 -20.422 1 98.31 115 VAL A C 1
ATOM 855 O O . VAL A 1 115 ? -13.227 -3.43 -21.562 1 98.31 115 VAL A O 1
ATOM 858 N N . GLY A 1 116 ? -12.812 -4.918 -19.969 1 97.5 116 GLY A N 1
ATOM 859 C CA . GLY A 1 116 ? -13.258 -6.07 -20.734 1 97.5 116 GLY A CA 1
ATOM 860 C C . GLY A 1 116 ? -12.992 -7.391 -20.031 1 97.5 116 GLY A C 1
ATOM 861 O O . GLY A 1 116 ? -12.898 -7.441 -18.812 1 97.5 116 GLY A O 1
ATOM 862 N N . VAL A 1 117 ? -13.016 -8.438 -20.875 1 97.25 117 VAL A N 1
ATOM 863 C CA . VAL A 1 117 ? -12.719 -9.773 -20.375 1 97.25 117 VAL A CA 1
ATOM 864 C C . VAL A 1 117 ? -11.57 -10.383 -21.188 1 97.25 117 VAL A C 1
ATOM 866 O O . VAL A 1 117 ? -11.273 -9.93 -22.297 1 97.25 117 VAL A O 1
ATOM 869 N N . ALA A 1 118 ? -10.906 -11.32 -20.578 1 96.75 118 ALA A N 1
ATOM 870 C CA . ALA A 1 118 ? -9.789 -11.984 -21.25 1 96.75 118 ALA A CA 1
ATOM 871 C C . ALA A 1 118 ? -10.273 -12.727 -22.484 1 96.75 118 ALA A C 1
ATOM 873 O O . ALA A 1 118 ? -11.344 -13.328 -22.484 1 96.75 118 ALA A O 1
ATOM 874 N N . ALA A 1 119 ? -9.422 -12.719 -23.516 1 94.38 119 ALA A N 1
ATOM 875 C CA . ALA A 1 119 ? -9.781 -13.352 -24.781 1 94.38 119 ALA A CA 1
ATOM 876 C C . ALA A 1 119 ? -9.984 -14.852 -24.609 1 94.38 119 ALA A C 1
ATOM 878 O O . ALA A 1 119 ? -10.859 -15.445 -25.25 1 94.38 119 ALA A O 1
ATOM 879 N N . ASP A 1 120 ? -9.195 -15.453 -23.797 1 94.06 120 ASP A N 1
ATOM 880 C CA . ASP A 1 120 ? -9.203 -16.906 -23.641 1 94.06 120 ASP A CA 1
ATOM 881 C C . ASP A 1 120 ? -10.125 -17.344 -22.5 1 94.06 120 ASP A C 1
ATOM 883 O O . ASP A 1 120 ? -10.328 -18.531 -22.281 1 94.06 120 ASP A O 1
ATOM 887 N N . ASP A 1 121 ? -10.672 -16.469 -21.672 1 94.88 121 ASP A N 1
ATOM 888 C CA . ASP A 1 121 ? -11.539 -16.75 -20.547 1 94.88 121 ASP A CA 1
ATOM 889 C C . ASP A 1 121 ? -12.555 -15.625 -20.328 1 94.88 121 ASP A C 1
ATOM 891 O O . ASP A 1 121 ? -12.258 -14.625 -19.672 1 94.88 121 ASP A O 1
ATOM 895 N N . PRO A 1 122 ? -13.742 -15.797 -20.797 1 93.5 122 PRO A N 1
ATOM 896 C CA . PRO A 1 122 ? -14.758 -14.742 -20.734 1 93.5 122 PRO A CA 1
ATOM 897 C C . PRO A 1 122 ? -15.188 -14.406 -19.312 1 93.5 122 PRO A C 1
ATOM 899 O O . PRO A 1 122 ? -15.836 -13.383 -19.078 1 93.5 122 PRO A O 1
ATOM 902 N N . ASP A 1 123 ? -14.836 -15.188 -18.375 1 93.5 123 ASP A N 1
ATOM 903 C CA . ASP A 1 123 ? -15.219 -14.945 -16.984 1 93.5 123 ASP A CA 1
ATOM 904 C C . ASP A 1 123 ? -14.156 -14.109 -16.266 1 93.5 123 ASP A C 1
ATOM 906 O O . ASP A 1 123 ? -14.367 -13.672 -15.133 1 93.5 123 ASP A O 1
ATOM 910 N N . ARG A 1 124 ? -13.086 -13.938 -16.891 1 96.56 124 ARG A N 1
ATOM 911 C CA . ARG A 1 124 ? -11.977 -13.211 -16.281 1 96.56 124 ARG A CA 1
ATOM 912 C C . ARG A 1 124 ? -11.953 -11.766 -16.75 1 96.56 124 ARG A C 1
ATOM 914 O O . ARG A 1 124 ? -11.539 -11.484 -17.891 1 96.56 124 ARG A O 1
ATOM 921 N N . ALA A 1 125 ? -12.352 -10.812 -15.859 1 98.19 125 ALA A N 1
ATOM 922 C CA . ALA A 1 125 ? -12.289 -9.391 -16.172 1 98.19 125 ALA A CA 1
ATOM 923 C C . ALA A 1 125 ? -10.844 -8.898 -16.203 1 98.19 125 ALA A C 1
ATOM 925 O O . ALA A 1 125 ? -10.008 -9.352 -15.422 1 98.19 125 ALA A O 1
ATOM 926 N N . VAL A 1 126 ? -10.578 -7.988 -17.172 1 98.62 126 VAL A N 1
ATOM 927 C CA . VAL A 1 126 ? -9.211 -7.488 -17.297 1 98.62 126 VAL A CA 1
ATOM 928 C C . VAL A 1 126 ? -9.219 -5.965 -17.328 1 98.62 126 VAL A C 1
ATOM 930 O O . VAL A 1 126 ? -10.211 -5.348 -17.734 1 98.62 126 VAL A O 1
ATOM 933 N N . ASP A 1 127 ? -8.164 -5.348 -16.812 1 98.62 127 ASP A N 1
ATOM 934 C CA . ASP A 1 127 ? -7.996 -3.9 -16.891 1 98.62 127 ASP A CA 1
ATOM 935 C C . ASP A 1 127 ? -7.305 -3.49 -18.188 1 98.62 127 ASP A C 1
ATOM 937 O O . ASP A 1 127 ? -7.129 -4.312 -19.094 1 98.62 127 ASP A O 1
ATOM 941 N N . ALA A 1 128 ? -6.992 -2.232 -18.281 1 97.25 128 ALA A N 1
ATOM 942 C CA . ALA A 1 128 ? -6.473 -1.655 -19.516 1 97.25 128 ALA A CA 1
ATOM 943 C C . ALA A 1 128 ? -5.125 -2.27 -19.891 1 97.25 128 ALA A C 1
ATOM 945 O O . ALA A 1 128 ? -4.73 -2.266 -21.047 1 97.25 128 ALA A O 1
ATOM 946 N N . GLN A 1 129 ? -4.414 -2.844 -18.906 1 96 129 GLN A N 1
ATOM 947 C CA . GLN A 1 129 ? -3.104 -3.432 -19.156 1 96 129 GLN A CA 1
ATOM 948 C C . GLN A 1 129 ? -3.207 -4.941 -19.375 1 96 129 GLN A C 1
ATOM 950 O O . GLN A 1 129 ? -2.191 -5.625 -19.5 1 96 129 GLN A O 1
ATOM 955 N N . GLY A 1 130 ? -4.367 -5.418 -19.344 1 97.31 130 GLY A N 1
ATOM 956 C CA . GLY A 1 130 ? -4.594 -6.836 -19.562 1 97.31 130 GLY A CA 1
ATOM 957 C C . GLY A 1 130 ? -4.48 -7.656 -18.281 1 97.31 130 GLY A C 1
ATOM 958 O O . GLY A 1 130 ? -4.516 -8.891 -18.328 1 97.31 130 GLY A O 1
ATOM 959 N N . CYS A 1 131 ? -4.312 -7.023 -17.156 1 98.44 131 CYS A N 1
ATOM 960 C CA . CYS A 1 131 ? -4.215 -7.707 -15.875 1 98.44 131 CYS A CA 1
ATOM 961 C C . CYS A 1 131 ? -5.594 -8.102 -15.359 1 98.44 131 CYS A C 1
ATOM 963 O O . CYS A 1 131 ? -6.559 -7.348 -15.516 1 98.44 131 CYS A O 1
ATOM 965 N N . THR A 1 132 ? -5.625 -9.242 -14.727 1 98.44 132 THR A N 1
ATOM 966 C CA . THR A 1 132 ? -6.859 -9.734 -14.117 1 98.44 132 THR A CA 1
ATOM 967 C C . THR A 1 132 ? -7.367 -8.758 -13.062 1 98.44 132 THR A C 1
ATOM 969 O O . THR A 1 132 ? -6.582 -8.227 -12.266 1 98.44 132 THR A O 1
ATOM 972 N N . VAL A 1 133 ? -8.664 -8.484 -13.07 1 98.56 133 VAL A N 1
ATOM 973 C CA . VAL A 1 133 ? -9.312 -7.633 -12.07 1 98.56 133 VAL A CA 1
ATOM 974 C C . VAL A 1 133 ? -10.023 -8.5 -11.039 1 98.56 133 VAL A C 1
ATOM 976 O O . VAL A 1 133 ? -10.789 -9.398 -11.391 1 98.56 133 VAL A O 1
ATOM 979 N N . GLU A 1 134 ? -9.688 -8.266 -9.742 1 96.5 134 GLU A N 1
ATOM 980 C CA . GLU A 1 134 ? -10.383 -8.984 -8.672 1 96.5 134 GLU A CA 1
ATOM 981 C C . GLU A 1 134 ? -11.898 -8.852 -8.812 1 96.5 134 GLU A C 1
ATOM 983 O O . GLU A 1 134 ? -12.414 -7.762 -9.062 1 96.5 134 GLU A O 1
ATOM 988 N N . ASP A 1 135 ? -12.531 -9.992 -8.656 1 95.25 135 ASP A N 1
ATOM 989 C CA . ASP A 1 135 ? -13.984 -10 -8.781 1 95.25 135 ASP A CA 1
ATOM 990 C C . ASP A 1 135 ? -14.641 -10.633 -7.559 1 95.25 135 ASP A C 1
ATOM 992 O O . ASP A 1 135 ? -15.312 -11.656 -7.672 1 95.25 135 ASP A O 1
ATOM 996 N N . PHE A 1 136 ? -14.539 -9.977 -6.418 1 97.19 136 PHE A N 1
ATOM 997 C CA . PHE A 1 136 ? -15.055 -10.492 -5.152 1 97.19 136 PHE A CA 1
ATOM 998 C C . PHE A 1 136 ? -16.219 -9.648 -4.664 1 97.19 136 PHE A C 1
ATOM 1000 O O . PHE A 1 136 ? -16.766 -9.891 -3.58 1 97.19 136 PHE A O 1
ATOM 1007 N N . GLY A 1 137 ? -16.531 -8.625 -5.461 1 97.25 137 GLY A N 1
ATOM 1008 C CA . GLY A 1 137 ? -17.578 -7.703 -5.047 1 97.25 137 GLY A CA 1
ATOM 1009 C C . GLY A 1 137 ? -17.109 -6.66 -4.055 1 97.25 137 GLY A C 1
ATOM 1010 O O . GLY A 1 137 ? -17.906 -5.996 -3.404 1 97.25 137 GLY A O 1
ATOM 1011 N N . LEU A 1 138 ? -15.82 -6.508 -3.908 1 98.38 138 LEU A N 1
ATOM 1012 C CA . LEU A 1 138 ? -15.219 -5.539 -3.002 1 98.38 138 LEU A CA 1
ATOM 1013 C C . LEU A 1 138 ? -14.852 -4.25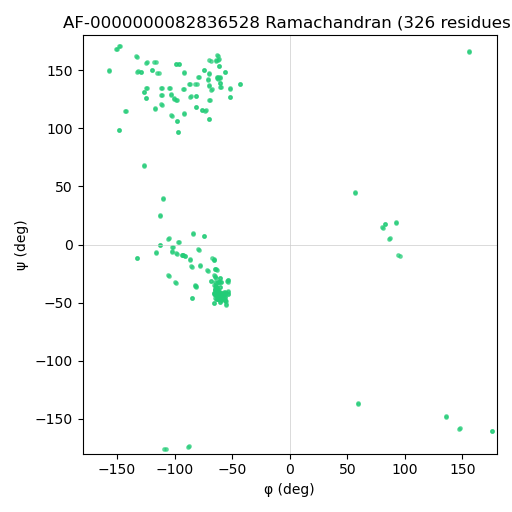8 -3.742 1 98.38 138 LEU A C 1
ATOM 1015 O O . LEU A 1 138 ? -14.586 -4.285 -4.945 1 98.38 138 LEU A O 1
ATOM 1019 N N . ASN A 1 139 ? -14.773 -3.189 -3.055 1 98.56 139 ASN A N 1
ATOM 1020 C CA . ASN A 1 139 ? -14.531 -1.916 -3.727 1 98.56 139 ASN A CA 1
ATOM 1021 C C . ASN A 1 139 ? -13.078 -1.474 -3.59 1 98.56 139 ASN A C 1
ATOM 1023 O O . ASN A 1 139 ? -12.703 -0.408 -4.078 1 98.56 139 ASN A O 1
ATOM 1027 N N . LEU A 1 140 ? -12.273 -2.287 -2.842 1 98.81 140 LEU A N 1
ATOM 1028 C CA . LEU A 1 140 ? -10.828 -2.127 -2.742 1 98.81 140 LEU A CA 1
ATOM 1029 C C . LEU A 1 140 ? -10.117 -3.463 -2.939 1 98.81 140 LEU A C 1
ATOM 1031 O O . LEU A 1 140 ? -10.75 -4.52 -2.877 1 98.81 140 LEU A O 1
ATOM 1035 N N . ASN A 1 141 ? -8.836 -3.41 -3.246 1 98.75 141 ASN A N 1
ATOM 1036 C CA . ASN A 1 141 ? -7.992 -4.602 -3.195 1 98.75 141 ASN A CA 1
ATOM 1037 C C . ASN A 1 141 ? -8.273 -5.434 -1.946 1 98.75 141 ASN A C 1
ATOM 1039 O O . ASN A 1 141 ? -8.438 -4.883 -0.854 1 98.75 141 ASN A O 1
ATOM 1043 N N . LEU A 1 142 ? -8.32 -6.703 -2.107 1 98.81 142 LEU A N 1
ATOM 1044 C CA . LEU A 1 142 ? -8.781 -7.586 -1.044 1 98.81 142 LEU A CA 1
ATOM 1045 C C . LEU A 1 142 ? -7.898 -7.457 0.193 1 98.81 142 LEU A C 1
ATOM 1047 O O . LEU A 1 142 ? -8.352 -7.684 1.314 1 98.81 142 LEU A O 1
ATOM 1051 N N . MET A 1 143 ? -6.535 -7.105 0.095 1 98.94 143 MET A N 1
ATOM 1052 C CA . MET A 1 143 ? -5.672 -6.965 1.263 1 98.94 143 MET A CA 1
ATOM 1053 C C . MET A 1 143 ? -6.137 -5.812 2.148 1 98.94 143 MET A C 1
ATOM 1055 O O . MET A 1 143 ? -5.984 -5.859 3.369 1 98.94 143 MET A O 1
ATOM 1059 N N . LEU A 1 144 ? -6.688 -4.789 1.534 1 98.94 144 LEU A N 1
ATOM 1060 C CA . LEU A 1 144 ? -7.215 -3.641 2.264 1 98.94 144 LEU A CA 1
ATOM 1061 C C . LEU A 1 144 ? -8.648 -3.898 2.721 1 98.94 144 LEU A C 1
ATOM 1063 O O . LEU A 1 144 ? -8.969 -3.744 3.902 1 98.94 144 LEU A O 1
ATOM 1067 N N . ALA A 1 145 ? -9.484 -4.398 1.862 1 98.88 145 ALA A N 1
ATOM 1068 C CA . ALA A 1 145 ? -10.914 -4.539 2.117 1 98.88 145 ALA A CA 1
ATOM 1069 C C . ALA A 1 145 ? -11.18 -5.598 3.188 1 98.88 145 ALA A C 1
ATOM 1071 O O . ALA A 1 145 ? -12.141 -5.488 3.953 1 98.88 145 ALA A O 1
ATOM 1072 N N . CYS A 1 146 ? -10.32 -6.633 3.279 1 98.88 146 CYS A N 1
ATOM 1073 C CA . CYS A 1 146 ? -10.57 -7.754 4.18 1 98.88 146 CYS A CA 1
ATOM 1074 C C . CYS A 1 146 ? -9.891 -7.531 5.527 1 98.88 146 CYS A C 1
ATOM 1076 O O . CYS A 1 146 ? -10.117 -8.289 6.473 1 98.88 146 CYS A O 1
ATOM 1078 N N . SER A 1 147 ? -9.07 -6.516 5.625 1 98.88 147 SER A N 1
ATOM 1079 C CA . SER A 1 147 ? -8.32 -6.305 6.855 1 98.88 147 SER A CA 1
ATOM 1080 C C . SER A 1 147 ? -8.883 -5.137 7.656 1 98.88 147 SER A C 1
ATOM 1082 O O . SER A 1 147 ? -8.664 -5.047 8.867 1 98.88 147 SER A O 1
ATOM 1084 N N . ALA A 1 148 ? -9.539 -4.191 6.953 1 98.81 148 ALA A N 1
ATOM 1085 C CA . ALA A 1 148 ? -10.031 -2.955 7.562 1 98.81 148 ALA A CA 1
ATOM 1086 C C . ALA A 1 148 ? -11.547 -2.861 7.473 1 98.81 148 ALA A C 1
ATOM 1088 O O . ALA A 1 148 ? -12.172 -3.557 6.668 1 98.81 148 ALA A O 1
ATOM 1089 N N . ARG A 1 149 ? -12.148 -2.086 8.359 1 98.69 149 ARG A N 1
ATOM 1090 C CA . ARG A 1 149 ? -13.547 -1.705 8.188 1 98.69 149 ARG A CA 1
ATOM 1091 C C . ARG A 1 149 ? -13.688 -0.538 7.219 1 98.69 149 ARG A C 1
ATOM 1093 O O . ARG A 1 149 ? -13.227 0.57 7.5 1 98.69 149 ARG A O 1
ATOM 1100 N N . ILE A 1 150 ? -14.367 -0.765 6.133 1 98.88 150 ILE A N 1
ATOM 1101 C CA . ILE A 1 150 ? -14.391 0.214 5.051 1 98.88 150 ILE A CA 1
ATOM 1102 C C . ILE A 1 150 ? -15.711 0.972 5.066 1 98.88 150 ILE A C 1
ATOM 1104 O O . ILE A 1 150 ? -16.781 0.362 5.109 1 98.88 150 ILE A O 1
ATOM 1108 N N . VAL A 1 151 ? -15.641 2.238 5.047 1 98.81 151 VAL A N 1
ATOM 1109 C CA . VAL A 1 151 ? -16.781 3.135 4.992 1 98.81 151 VAL A CA 1
ATOM 1110 C C . VAL A 1 151 ? -16.828 3.83 3.631 1 98.81 151 VAL A C 1
ATOM 1112 O O . VAL A 1 151 ? -15.867 4.477 3.225 1 98.81 151 VAL A O 1
ATOM 1115 N N . VAL A 1 152 ? -17.922 3.645 2.879 1 98.81 152 VAL A N 1
ATOM 1116 C CA . VAL A 1 152 ? -18.141 4.438 1.673 1 98.81 152 VAL A CA 1
ATOM 1117 C C . VAL A 1 152 ? -18.609 5.844 2.055 1 98.81 152 VAL A C 1
ATOM 1119 O O . VAL A 1 152 ? -19.641 6.012 2.699 1 98.81 152 VAL A O 1
ATOM 1122 N N . GLY A 1 153 ? -17.828 6.781 1.745 1 98.75 153 GLY A N 1
ATOM 1123 C CA . GLY A 1 153 ? -18.047 8.164 2.154 1 98.75 153 GLY A CA 1
ATOM 1124 C C . GLY A 1 153 ? -16.766 8.93 2.387 1 98.75 153 GLY A C 1
ATOM 1125 O O . GLY A 1 153 ? -15.75 8.656 1.739 1 98.75 153 GLY A O 1
ATOM 1126 N N . ASP A 1 154 ? -16.906 10.016 3.203 1 98.62 154 ASP A N 1
ATOM 1127 C CA . ASP A 1 154 ? -15.75 10.859 3.482 1 98.62 154 ASP A CA 1
ATOM 1128 C C . ASP A 1 154 ? -15.273 10.688 4.922 1 98.62 154 ASP A C 1
ATOM 1130 O O . ASP A 1 154 ? -15.711 9.766 5.617 1 98.62 154 ASP A O 1
ATOM 1134 N N . ALA A 1 155 ? -14.281 11.453 5.312 1 98.75 155 ALA A N 1
ATOM 1135 C CA . ALA A 1 155 ? -13.68 11.352 6.641 1 98.75 155 ALA A CA 1
ATOM 1136 C C . ALA A 1 155 ? -14.734 11.508 7.734 1 98.75 155 ALA A C 1
ATOM 1138 O O . ALA A 1 155 ? -14.695 10.805 8.75 1 98.75 155 ALA A O 1
ATOM 1139 N N . ALA A 1 156 ? -15.609 12.438 7.512 1 98.56 156 ALA A N 1
ATOM 1140 C CA . ALA A 1 156 ? -16.656 12.672 8.5 1 98.56 156 ALA A CA 1
ATOM 1141 C C . ALA A 1 156 ? -17.531 11.43 8.672 1 98.56 156 ALA A C 1
ATOM 1143 O O . ALA A 1 156 ? -17.891 11.062 9.797 1 98.56 156 ALA A O 1
ATOM 1144 N N . ASP A 1 157 ? -17.938 10.773 7.586 1 98.75 157 ASP A N 1
ATOM 1145 C CA . ASP A 1 157 ? -18.719 9.539 7.641 1 98.75 157 ASP A CA 1
ATOM 1146 C C . ASP A 1 157 ? -17.969 8.445 8.406 1 98.75 157 ASP A C 1
ATOM 1148 O O . ASP A 1 157 ? -18.562 7.727 9.211 1 98.75 157 ASP A O 1
ATOM 1152 N N . CYS A 1 158 ? -16.672 8.359 8.125 1 98.81 158 CYS A N 1
ATOM 1153 C CA . CYS A 1 158 ? -15.852 7.336 8.758 1 98.81 158 CYS A CA 1
ATOM 1154 C C . CYS A 1 158 ? -15.758 7.555 10.266 1 98.81 158 CYS A C 1
ATOM 1156 O O . CYS A 1 158 ? -15.961 6.621 11.039 1 98.81 158 CYS A O 1
ATOM 1158 N N . LEU A 1 159 ? -15.508 8.758 10.672 1 98.69 159 LEU A N 1
ATOM 1159 C CA . LEU A 1 159 ? -15.398 9.086 12.094 1 98.69 159 LEU A CA 1
ATOM 1160 C C . LEU A 1 159 ? -16.719 8.836 12.812 1 98.69 159 LEU A C 1
ATOM 1162 O O . LEU A 1 159 ? -16.719 8.352 13.953 1 98.69 159 LEU A O 1
ATOM 1166 N N . ALA A 1 160 ? -17.797 9.156 12.156 1 98.44 160 ALA A N 1
ATOM 1167 C CA . ALA A 1 160 ? -19.109 8.898 12.742 1 98.44 160 ALA A CA 1
ATOM 1168 C C . ALA A 1 160 ? -19.328 7.406 12.984 1 98.44 160 ALA A C 1
ATOM 1170 O O . ALA A 1 160 ? -19.844 7.008 14.031 1 98.44 160 ALA A O 1
ATOM 1171 N N . ARG A 1 161 ? -18.953 6.578 12.016 1 98.38 161 ARG A N 1
ATOM 1172 C CA . ARG A 1 161 ? -19.078 5.133 12.156 1 98.38 161 ARG A CA 1
ATOM 1173 C C . ARG A 1 161 ? -18.156 4.605 13.25 1 98.38 161 ARG A C 1
ATOM 1175 O O . ARG A 1 161 ? -18.531 3.701 14 1 98.38 161 ARG A O 1
ATOM 1182 N N . MET A 1 162 ? -16.953 5.137 13.281 1 98.06 162 MET A N 1
ATOM 1183 C CA . MET A 1 162 ? -15.992 4.75 14.305 1 98.06 162 MET A CA 1
ATOM 1184 C C . MET A 1 162 ? -16.547 5.016 15.695 1 98.06 162 MET A C 1
ATOM 1186 O O . MET A 1 162 ? -16.375 4.195 16.609 1 98.06 162 MET A O 1
ATOM 1190 N N . ALA A 1 163 ? -17.141 6.125 15.875 1 96.69 163 ALA A N 1
ATOM 1191 C CA . ALA A 1 163 ? -17.672 6.531 17.172 1 96.69 163 ALA A CA 1
ATOM 1192 C C . ALA A 1 163 ? -18.797 5.609 17.625 1 96.69 163 ALA A C 1
ATOM 1194 O O . ALA A 1 163 ? -19.031 5.434 18.828 1 96.69 163 ALA A O 1
ATOM 1195 N N . ARG A 1 164 ? -19.5 4.992 16.641 1 93.88 164 ARG A N 1
ATOM 1196 C CA . ARG A 1 164 ? -20.609 4.102 16.938 1 93.88 164 ARG A CA 1
ATOM 1197 C C . ARG A 1 164 ? -20.125 2.678 17.188 1 93.88 164 ARG A C 1
ATOM 1199 O O . ARG A 1 164 ? -20.844 1.857 17.75 1 93.88 164 ARG A O 1
ATOM 1206 N N . GLY A 1 165 ? -18.906 2.363 16.859 1 85.38 165 GLY A N 1
ATOM 1207 C CA . GLY A 1 165 ? -18.344 1.028 17.016 1 85.38 165 GLY A CA 1
ATOM 1208 C C . GLY A 1 165 ? -18.672 0.109 15.852 1 85.38 165 GLY A C 1
ATOM 1209 O O . GLY A 1 165 ? -18.375 -1.084 15.891 1 85.38 165 GLY A O 1
ATOM 1210 N N . MET B 1 1 ? 16.625 -23.891 3.391 1 89.44 1 MET B N 1
ATOM 1211 C CA . MET B 1 1 ? 16.562 -22.734 2.506 1 89.44 1 MET B CA 1
ATOM 1212 C C . MET B 1 1 ? 15.648 -21.656 3.092 1 89.44 1 MET B C 1
ATOM 1214 O O . MET B 1 1 ? 14.633 -21.969 3.713 1 89.44 1 MET B O 1
ATOM 1218 N N . ARG B 1 2 ? 16.109 -20.422 3.014 1 96.62 2 ARG B N 1
ATOM 1219 C CA . ARG B 1 2 ? 15.273 -19.328 3.51 1 96.62 2 ARG B CA 1
ATOM 1220 C C . ARG B 1 2 ? 14.031 -19.141 2.643 1 96.62 2 ARG B C 1
ATOM 1222 O O . ARG B 1 2 ? 14.109 -19.188 1.413 1 96.62 2 ARG B O 1
ATOM 1229 N N . ARG B 1 3 ? 12.914 -19 3.229 1 98.75 3 ARG B N 1
ATOM 1230 C CA . ARG B 1 3 ? 11.641 -18.812 2.541 1 98.75 3 ARG B CA 1
ATOM 1231 C C . ARG B 1 3 ? 11.398 -17.344 2.232 1 98.75 3 ARG B C 1
ATOM 1233 O O . ARG B 1 3 ? 11.5 -16.484 3.119 1 98.75 3 ARG B O 1
ATOM 1240 N N . VAL B 1 4 ? 11.117 -17.047 0.984 1 98.81 4 VAL B N 1
ATOM 1241 C CA . VAL B 1 4 ? 10.852 -15.664 0.566 1 98.81 4 VAL B CA 1
ATOM 1242 C C . VAL B 1 4 ? 9.422 -15.555 0.045 1 98.81 4 VAL B C 1
ATOM 1244 O O . VAL B 1 4 ? 9.031 -16.266 -0.88 1 98.81 4 VAL B O 1
ATOM 1247 N N . TYR B 1 5 ? 8.633 -14.797 0.688 1 98.88 5 TYR B N 1
ATOM 1248 C CA . TYR B 1 5 ? 7.312 -14.469 0.163 1 98.88 5 TYR B CA 1
ATOM 1249 C C . TYR B 1 5 ? 7.422 -13.562 -1.058 1 98.88 5 TYR B C 1
ATOM 1251 O O . TYR B 1 5 ? 8.062 -12.508 -1.004 1 98.88 5 TYR B O 1
ATOM 1259 N N . LEU B 1 6 ? 6.871 -13.938 -2.125 1 98.88 6 LEU B N 1
ATOM 1260 C CA . LEU B 1 6 ? 6.938 -13.203 -3.385 1 98.88 6 LEU B CA 1
ATOM 1261 C C . LEU B 1 6 ? 5.695 -12.336 -3.578 1 98.88 6 LEU B C 1
ATOM 1263 O O . LEU B 1 6 ? 4.672 -12.82 -4.078 1 98.88 6 LEU B O 1
ATOM 1267 N N . ALA B 1 7 ? 5.84 -11.117 -3.221 1 98.94 7 ALA B N 1
ATOM 1268 C CA . ALA B 1 7 ? 4.746 -10.156 -3.297 1 98.94 7 ALA B CA 1
ATOM 1269 C C . ALA B 1 7 ? 4.754 -9.422 -4.633 1 98.94 7 ALA B C 1
ATOM 1271 O O . ALA B 1 7 ? 5.816 -9.172 -5.207 1 98.94 7 ALA B O 1
ATOM 1272 N N . GLY B 1 8 ? 3.562 -9.039 -5.137 1 98.88 8 GLY B N 1
ATOM 1273 C CA . GLY B 1 8 ? 3.471 -8.227 -6.34 1 98.88 8 GLY B CA 1
ATOM 1274 C C . GLY B 1 8 ? 2.148 -8.383 -7.066 1 98.88 8 GLY B C 1
ATOM 1275 O O . GLY B 1 8 ? 1.403 -9.328 -6.812 1 98.88 8 GLY B O 1
ATOM 1276 N N . PHE B 1 9 ? 1.924 -7.461 -7.977 1 98.81 9 PHE B N 1
ATOM 1277 C CA . PHE B 1 9 ? 0.715 -7.574 -8.781 1 98.81 9 PHE B CA 1
ATOM 1278 C C . PHE B 1 9 ? 0.857 -8.68 -9.82 1 98.81 9 PHE B C 1
ATOM 1280 O O . PHE B 1 9 ? -0.032 -8.883 -10.648 1 98.81 9 PHE B O 1
ATOM 1287 N N . ASP B 1 10 ? 2.006 -9.477 -9.727 1 98.62 10 ASP B N 1
ATOM 1288 C CA . ASP B 1 10 ? 2.26 -10.617 -10.609 1 98.62 10 ASP B CA 1
ATOM 1289 C C . ASP B 1 10 ? 1.084 -11.586 -10.594 1 98.62 10 ASP B C 1
ATOM 1291 O O . ASP B 1 10 ? 0.798 -12.234 -11.602 1 98.62 10 ASP B O 1
ATOM 1295 N N . VAL B 1 11 ? 0.374 -11.68 -9.469 1 98.38 11 VAL B N 1
ATOM 1296 C CA . VAL B 1 11 ? -0.754 -12.594 -9.312 1 98.38 11 VAL B CA 1
ATOM 1297 C C . VAL B 1 11 ? -1.887 -12.18 -10.25 1 98.38 11 VAL B C 1
ATOM 1299 O O . VAL B 1 11 ? -2.82 -12.953 -10.477 1 98.38 11 VAL B O 1
ATOM 1302 N N . PHE B 1 12 ? -1.822 -10.961 -10.836 1 98.5 12 PHE B N 1
ATOM 1303 C CA . PHE B 1 12 ? -2.891 -10.469 -11.695 1 98.5 12 PHE B CA 1
ATOM 1304 C C . PHE B 1 12 ? -2.504 -10.586 -13.164 1 98.5 12 PHE B C 1
ATOM 1306 O O . PHE B 1 12 ? -3.299 -10.273 -14.047 1 98.5 12 PHE B O 1
ATOM 1313 N N . LEU B 1 13 ? -1.273 -10.977 -13.469 1 97.69 13 LEU B N 1
ATOM 1314 C CA . LEU B 1 13 ? -0.836 -11.156 -14.852 1 97.69 13 LEU B CA 1
ATOM 1315 C C . LEU B 1 13 ? -1.663 -12.234 -15.547 1 97.69 13 LEU B C 1
ATOM 1317 O O . LEU B 1 13 ? -2.186 -13.141 -14.898 1 97.69 13 LEU B O 1
ATOM 1321 N N . PRO B 1 14 ? -1.783 -12.156 -16.891 1 95.81 14 PRO B N 1
ATOM 1322 C CA . PRO B 1 14 ? -2.529 -13.18 -17.625 1 95.81 14 PRO B CA 1
ATOM 1323 C C . PRO B 1 14 ? -1.954 -14.578 -17.438 1 95.81 14 PRO B C 1
ATOM 1325 O O . PRO B 1 14 ? -2.701 -15.562 -17.438 1 95.81 14 PRO B O 1
ATOM 1328 N N . ASP B 1 15 ? -0.701 -14.703 -17.266 1 96.44 15 ASP B N 1
ATOM 1329 C CA . ASP B 1 15 ? -0.04 -15.992 -17.078 1 96.44 15 ASP B CA 1
ATOM 1330 C C . ASP B 1 15 ? 0.466 -16.141 -15.641 1 96.44 15 ASP B C 1
ATOM 1332 O O . ASP B 1 15 ? 1.562 -16.656 -15.414 1 96.44 15 ASP B O 1
ATOM 1336 N N . ALA B 1 16 ? -0.317 -15.672 -14.688 1 97.62 16 ALA B N 1
ATOM 1337 C CA . ALA B 1 16 ? 0.093 -15.516 -13.289 1 97.62 16 ALA B CA 1
ATOM 1338 C C . ALA B 1 16 ? 0.652 -16.812 -12.734 1 97.62 16 ALA B C 1
ATOM 1340 O O . ALA B 1 16 ? 1.669 -16.812 -12.031 1 97.62 16 ALA B O 1
ATOM 1341 N N . VAL B 1 17 ? 0.02 -17.984 -13.016 1 97 17 VAL B N 1
ATOM 1342 C CA . VAL B 1 17 ? 0.451 -19.266 -12.469 1 97 17 VAL B CA 1
ATOM 1343 C C . VAL B 1 17 ? 1.823 -19.625 -13.031 1 97 17 VAL B C 1
ATOM 1345 O O . VAL B 1 17 ? 2.748 -19.938 -12.273 1 97 17 VAL B O 1
ATOM 1348 N N . ALA B 1 18 ? 1.951 -19.547 -14.359 1 97.88 18 ALA B N 1
ATOM 1349 C CA . ALA B 1 18 ? 3.23 -19.844 -14.992 1 97.88 18 ALA B CA 1
ATOM 1350 C C . ALA B 1 18 ? 4.312 -18.875 -14.539 1 97.88 18 ALA B C 1
ATOM 1352 O O . ALA B 1 18 ? 5.457 -19.281 -14.312 1 97.88 18 ALA B O 1
ATOM 1353 N N . HIS B 1 19 ? 3.965 -17.625 -14.453 1 98.31 19 HIS B N 1
ATOM 1354 C CA . HIS B 1 19 ? 4.902 -16.609 -13.984 1 98.31 19 HIS B CA 1
ATOM 1355 C C . HIS B 1 19 ? 5.395 -16.938 -12.578 1 98.31 19 HIS B C 1
ATOM 1357 O O . HIS B 1 19 ? 6.59 -16.828 -12.297 1 98.31 19 HIS B O 1
ATOM 1363 N N . GLY B 1 20 ? 4.465 -17.312 -11.672 1 98.38 20 GLY B N 1
ATOM 1364 C CA . GLY B 1 20 ? 4.84 -17.703 -10.328 1 98.38 20 GLY B CA 1
ATOM 1365 C C . GLY B 1 20 ? 5.824 -18.859 -10.297 1 98.38 20 GLY B C 1
ATOM 1366 O O . GLY B 1 20 ? 6.789 -18.844 -9.531 1 98.38 20 GLY B O 1
ATOM 1367 N N . GLU B 1 21 ? 5.617 -19.828 -11.148 1 98.31 21 GLU B N 1
ATOM 1368 C CA . GLU B 1 21 ? 6.535 -20.969 -11.227 1 98.31 21 GLU B CA 1
ATOM 1369 C C . GLU B 1 21 ? 7.922 -20.531 -11.688 1 98.31 21 GLU B C 1
ATOM 1371 O O . GLU B 1 21 ? 8.93 -21.016 -11.172 1 98.31 21 GLU B O 1
ATOM 1376 N N . ARG B 1 22 ? 7.941 -19.625 -12.641 1 98.44 22 ARG B N 1
ATOM 1377 C CA . ARG B 1 22 ? 9.219 -19.094 -13.094 1 98.44 22 ARG B CA 1
ATOM 1378 C C . ARG B 1 22 ? 9.93 -18.328 -11.977 1 98.44 22 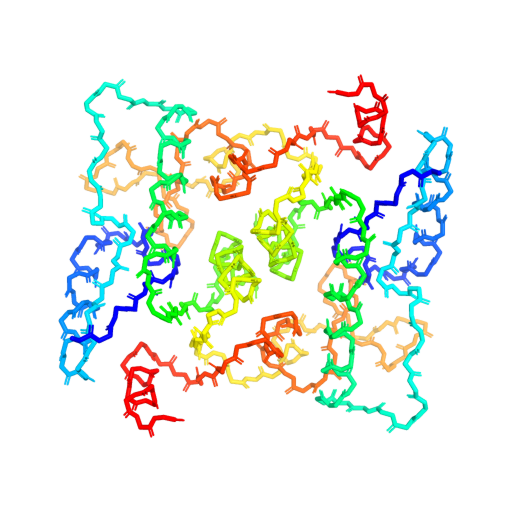ARG B C 1
ATOM 1380 O O . ARG B 1 22 ? 11.141 -18.469 -11.797 1 98.44 22 ARG B O 1
ATOM 1387 N N . LEU B 1 23 ? 9.203 -17.516 -11.211 1 98.62 23 LEU B N 1
ATOM 1388 C CA . LEU B 1 23 ? 9.781 -16.766 -10.102 1 98.62 23 LEU B CA 1
ATOM 1389 C C . LEU B 1 23 ? 10.328 -17.703 -9.039 1 98.62 23 LEU B C 1
ATOM 1391 O O . LEU B 1 23 ? 11.414 -17.469 -8.492 1 98.62 23 LEU B O 1
ATOM 1395 N N . LYS B 1 24 ? 9.562 -18.734 -8.742 1 98.62 24 LYS B N 1
ATOM 1396 C CA . LYS B 1 24 ? 10.008 -19.719 -7.754 1 98.62 24 LYS B CA 1
ATOM 1397 C C . LYS B 1 24 ? 11.281 -20.422 -8.219 1 98.62 24 LYS B C 1
ATOM 1399 O O . LYS B 1 24 ? 12.188 -20.672 -7.418 1 98.62 24 LYS B O 1
ATOM 1404 N N . ALA B 1 25 ? 11.289 -20.781 -9.5 1 98.62 25 ALA B N 1
ATOM 1405 C CA . ALA B 1 25 ? 12.484 -21.406 -10.055 1 98.62 25 ALA B CA 1
ATOM 1406 C C . ALA B 1 25 ? 13.688 -20.484 -9.969 1 98.62 25 ALA B C 1
ATOM 1408 O O . ALA B 1 25 ? 14.789 -20.906 -9.625 1 98.62 25 ALA B O 1
ATOM 1409 N N . LEU B 1 26 ? 13.5 -19.25 -10.297 1 98.56 26 LEU B N 1
ATOM 1410 C CA . LEU B 1 26 ? 14.562 -18.25 -10.211 1 98.56 26 LEU B CA 1
ATOM 1411 C C . LEU B 1 26 ? 15.047 -18.109 -8.766 1 98.56 26 LEU B C 1
ATOM 1413 O O . LEU B 1 26 ? 16.25 -18.016 -8.523 1 98.56 26 LEU B O 1
ATOM 1417 N N . ALA B 1 27 ? 14.102 -18 -7.832 1 98.69 27 ALA B N 1
ATOM 1418 C CA . ALA B 1 27 ? 14.453 -17.922 -6.418 1 98.69 27 ALA B CA 1
ATOM 1419 C C . ALA B 1 27 ? 15.297 -19.109 -5.984 1 98.69 27 ALA B C 1
ATOM 1421 O O . ALA B 1 27 ? 16.312 -18.953 -5.297 1 98.69 27 ALA B O 1
ATOM 1422 N N . ALA B 1 28 ? 14.898 -20.312 -6.398 1 98.5 28 ALA B N 1
ATOM 1423 C CA . ALA B 1 28 ? 15.617 -21.531 -6.051 1 98.5 28 ALA B CA 1
ATOM 1424 C C . ALA B 1 28 ? 17.047 -21.5 -6.57 1 98.5 28 ALA B C 1
ATOM 1426 O O . ALA B 1 28 ? 17.969 -21.953 -5.891 1 98.5 28 ALA B O 1
ATOM 1427 N N . ALA B 1 29 ? 17.219 -20.922 -7.723 1 98.12 29 ALA B N 1
ATOM 1428 C CA . ALA B 1 29 ? 18.531 -20.812 -8.328 1 98.12 29 ALA B CA 1
ATOM 1429 C C . ALA B 1 29 ? 19.453 -19.922 -7.496 1 98.12 29 ALA B C 1
ATOM 1431 O O . ALA B 1 29 ? 20.672 -20.016 -7.594 1 98.12 29 ALA B O 1
ATOM 1432 N N . HIS B 1 30 ? 18.891 -19.094 -6.676 1 97.81 30 HIS B N 1
ATOM 1433 C CA . HIS B 1 30 ? 19.656 -18.203 -5.824 1 97.81 30 HIS B CA 1
ATOM 1434 C C . HIS B 1 30 ? 19.656 -18.688 -4.379 1 97.81 30 HIS B C 1
ATOM 1436 O O . HIS B 1 30 ? 20.078 -17.953 -3.477 1 97.81 30 HIS B O 1
ATOM 1442 N N . GLY B 1 31 ? 19.062 -19.891 -4.16 1 97.19 31 GLY B N 1
ATOM 1443 C CA . GLY B 1 31 ? 19.125 -20.5 -2.84 1 97.19 31 GLY B CA 1
ATOM 1444 C C . GLY B 1 31 ? 17.938 -20.141 -1.959 1 97.19 31 GLY B C 1
ATOM 1445 O O . GLY B 1 31 ? 18.031 -20.219 -0.732 1 97.19 31 GLY B O 1
ATOM 1446 N N . PHE B 1 32 ? 16.828 -19.672 -2.479 1 98.5 32 PHE B N 1
ATOM 1447 C CA . PHE B 1 32 ? 15.625 -19.328 -1.723 1 98.5 32 PHE B CA 1
ATOM 1448 C C . PHE B 1 32 ? 14.469 -20.25 -2.076 1 98.5 32 PHE B C 1
ATOM 1450 O O . PHE B 1 32 ? 14.406 -20.766 -3.193 1 98.5 32 PHE B O 1
ATOM 1457 N N . GLU B 1 33 ? 13.641 -20.516 -1.166 1 98.62 33 GLU B N 1
ATOM 1458 C CA . GLU B 1 33 ? 12.328 -21.094 -1.436 1 98.62 33 GLU B CA 1
ATOM 1459 C C . GLU B 1 33 ? 11.273 -20 -1.607 1 98.62 33 GLU B C 1
ATOM 1461 O O . GLU B 1 33 ? 10.93 -19.312 -0.65 1 98.62 33 GLU B O 1
ATOM 1466 N N . GLY B 1 34 ? 10.781 -19.906 -2.781 1 98.62 34 GLY B N 1
ATOM 1467 C CA . GLY B 1 34 ? 9.781 -18.891 -3.059 1 98.62 34 GLY B CA 1
ATOM 1468 C C . GLY B 1 34 ? 8.383 -19.312 -2.631 1 98.62 34 GLY B C 1
ATOM 1469 O O . GLY B 1 34 ? 7.922 -20.406 -2.961 1 98.62 34 GLY B O 1
ATOM 1470 N N . LEU B 1 35 ? 7.746 -18.484 -1.878 1 98.69 35 LEU B N 1
ATOM 1471 C CA . LEU B 1 35 ? 6.336 -18.625 -1.534 1 98.69 35 LEU B CA 1
ATOM 1472 C C . LEU B 1 35 ? 5.477 -17.672 -2.35 1 98.69 35 LEU B C 1
ATOM 1474 O O . LEU B 1 35 ? 5.555 -16.453 -2.162 1 98.69 35 LEU B O 1
ATOM 1478 N N . TYR B 1 36 ? 4.715 -18.219 -3.238 1 98.5 36 TYR B N 1
ATOM 1479 C CA . TYR B 1 36 ? 3.896 -17.422 -4.148 1 98.5 36 TYR B CA 1
ATOM 1480 C C . TYR B 1 36 ? 2.434 -17.438 -3.723 1 98.5 36 TYR B C 1
ATOM 1482 O O . TYR B 1 36 ? 1.888 -18.5 -3.404 1 98.5 36 TYR B O 1
ATOM 1490 N N . PRO B 1 37 ? 1.764 -16.328 -3.709 1 96.81 37 PRO B N 1
ATOM 1491 C CA . PRO B 1 37 ? 0.403 -16.25 -3.17 1 96.81 37 PRO B CA 1
ATOM 1492 C C . PRO B 1 37 ? -0.546 -17.25 -3.812 1 96.81 37 PRO B C 1
ATOM 1494 O O . PRO B 1 37 ? -1.485 -17.719 -3.164 1 96.81 37 PRO B O 1
ATOM 1497 N N . LEU B 1 38 ? -0.358 -17.594 -5.039 1 94.88 38 LEU B N 1
ATOM 1498 C CA . LEU B 1 38 ? -1.253 -18.5 -5.742 1 94.88 38 LEU B CA 1
ATOM 1499 C C . LEU B 1 38 ? -0.881 -19.953 -5.457 1 94.88 38 LEU B C 1
ATOM 1501 O O . LEU B 1 38 ? -1.423 -20.875 -6.078 1 94.88 38 LEU B O 1
ATOM 1505 N N . ASP B 1 39 ? 0.024 -20.125 -4.504 1 91.19 39 ASP B N 1
ATOM 1506 C CA . ASP B 1 39 ? 0.392 -21.484 -4.086 1 91.19 39 ASP B CA 1
ATOM 1507 C C . ASP B 1 39 ? -0.743 -22.141 -3.305 1 91.19 39 ASP B C 1
ATOM 1509 O O . ASP B 1 39 ? -0.803 -23.375 -3.207 1 91.19 39 ASP B O 1
ATOM 1513 N N . ASN B 1 40 ? -1.608 -21.328 -2.738 1 87.56 40 ASN B N 1
ATOM 1514 C CA . ASN B 1 40 ? -2.693 -21.859 -1.92 1 87.56 40 ASN B CA 1
ATOM 1515 C C . ASN B 1 40 ? -3.953 -22.094 -2.746 1 87.56 40 ASN B C 1
ATOM 1517 O O . ASN B 1 40 ? -4.285 -21.297 -3.627 1 87.56 40 ASN B O 1
ATOM 1521 N N . ALA B 1 41 ? -4.52 -23.203 -2.566 1 86.5 41 ALA B N 1
ATOM 1522 C CA . ALA B 1 41 ? -5.812 -23.484 -3.18 1 86.5 41 ALA B CA 1
ATOM 1523 C C . ALA B 1 41 ? -6.953 -23.281 -2.188 1 86.5 41 ALA B C 1
ATOM 1525 O O . ALA B 1 41 ? -6.949 -23.844 -1.095 1 86.5 41 ALA B O 1
ATOM 1526 N N . ALA B 1 42 ? -7.82 -22.469 -2.611 1 87.81 42 ALA B N 1
ATOM 1527 C CA . ALA B 1 42 ? -8.969 -22.203 -1.747 1 87.81 42 ALA B CA 1
ATOM 1528 C C . ALA B 1 42 ? -9.891 -23.406 -1.673 1 87.81 42 ALA B C 1
ATOM 1530 O O . ALA B 1 42 ? -10.008 -24.172 -2.639 1 87.81 42 ALA B O 1
ATOM 1531 N N . PRO B 1 43 ? -10.539 -23.609 -0.517 1 90.94 43 PRO B N 1
ATOM 1532 C CA . PRO B 1 43 ? -11.555 -24.656 -0.419 1 90.94 43 PRO B CA 1
ATOM 1533 C C . PRO B 1 43 ? -12.664 -24.5 -1.46 1 90.94 43 PRO B C 1
ATOM 1535 O O . PRO B 1 43 ? -13.016 -23.375 -1.832 1 90.94 43 PRO B O 1
ATOM 1538 N N . ALA B 1 44 ? -13.18 -25.625 -1.851 1 89.69 44 ALA B N 1
ATOM 1539 C CA . ALA B 1 44 ? -14.258 -25.609 -2.836 1 89.69 44 ALA B CA 1
ATOM 1540 C C . ALA B 1 44 ? -15.492 -24.906 -2.295 1 89.69 44 ALA B C 1
ATOM 1542 O O . ALA B 1 44 ? -15.797 -24.984 -1.102 1 89.69 44 ALA B O 1
ATOM 1543 N N . GLY B 1 45 ? -16.188 -24.172 -3.152 1 90.88 45 GLY B N 1
ATOM 1544 C CA . GLY B 1 45 ? -17.484 -23.594 -2.801 1 90.88 45 GLY B CA 1
ATOM 1545 C C . GLY B 1 45 ? -17.375 -22.172 -2.293 1 90.88 45 GLY B C 1
ATOM 1546 O O . GLY B 1 45 ? -18.406 -21.516 -2.074 1 90.88 45 GLY B O 1
ATOM 1547 N N . LEU B 1 46 ? -16.156 -21.688 -2.041 1 92.25 46 LEU B N 1
ATOM 1548 C CA . LEU B 1 46 ? -16.016 -20.297 -1.589 1 92.25 46 LEU B CA 1
ATOM 1549 C C . LEU B 1 46 ? -16.094 -19.328 -2.766 1 92.25 46 LEU B C 1
ATOM 1551 O O . LEU B 1 46 ? -15.562 -19.609 -3.842 1 92.25 46 LEU B O 1
ATOM 1555 N N . SER B 1 47 ? -16.797 -18.234 -2.572 1 92.88 47 SER B N 1
ATOM 1556 C CA . SER B 1 47 ? -16.875 -17.188 -3.588 1 92.88 47 SER B CA 1
ATOM 1557 C C . SER B 1 47 ? -17.094 -15.82 -2.953 1 92.88 47 SER B C 1
ATOM 1559 O O . SER B 1 47 ? -17.281 -15.711 -1.74 1 92.88 47 SER B O 1
ATOM 1561 N N . GLY B 1 48 ? -16.922 -14.797 -3.809 1 94.94 48 GLY B N 1
ATOM 1562 C CA . GLY B 1 48 ? -17.203 -13.445 -3.34 1 94.94 48 GLY B CA 1
ATOM 1563 C C . GLY B 1 48 ? -16.344 -13.047 -2.152 1 94.94 48 GLY B C 1
ATOM 1564 O O . GLY B 1 48 ? -15.141 -13.297 -2.133 1 94.94 48 GLY B O 1
ATOM 1565 N N . ALA B 1 49 ? -16.984 -12.438 -1.221 1 95.75 49 ALA B N 1
ATOM 1566 C CA . ALA B 1 49 ? -16.297 -11.859 -0.063 1 95.75 49 ALA B CA 1
ATOM 1567 C C . ALA B 1 49 ? -15.664 -12.953 0.794 1 95.75 49 ALA B C 1
ATOM 1569 O O . ALA B 1 49 ? -14.602 -12.75 1.38 1 95.75 49 ALA B O 1
ATOM 1570 N N . ALA B 1 50 ? -16.312 -14.109 0.879 1 96.88 50 ALA B N 1
ATOM 1571 C CA . ALA B 1 50 ? -15.781 -15.219 1.67 1 96.88 50 ALA B CA 1
ATOM 1572 C C . ALA B 1 50 ? -14.477 -15.734 1.073 1 96.88 50 ALA B C 1
ATOM 1574 O O . ALA B 1 50 ? -13.531 -16.047 1.805 1 96.88 50 ALA B O 1
ATOM 1575 N N . LEU B 1 51 ? -14.422 -15.859 -0.234 1 97.25 51 LEU B N 1
ATOM 1576 C CA . LEU B 1 51 ? -13.188 -16.266 -0.898 1 97.25 51 LEU B CA 1
ATOM 1577 C C . LEU B 1 51 ? -12.094 -15.227 -0.699 1 97.25 51 LEU B C 1
ATOM 1579 O O . LEU B 1 51 ? -10.945 -15.57 -0.406 1 97.25 51 LEU B O 1
ATOM 1583 N N . ALA B 1 52 ? -12.477 -13.961 -0.834 1 98.19 52 ALA B N 1
ATOM 1584 C CA . ALA B 1 52 ? -11.508 -12.883 -0.623 1 98.19 52 ALA B CA 1
ATOM 1585 C C . ALA B 1 52 ? -10.906 -12.953 0.778 1 98.19 52 ALA B C 1
ATOM 1587 O O . ALA B 1 52 ? -9.695 -12.812 0.947 1 98.19 52 ALA B O 1
ATOM 1588 N N . GLN B 1 53 ? -11.766 -13.195 1.768 1 98.19 53 GLN B N 1
ATOM 1589 C CA . GLN B 1 53 ? -11.305 -13.289 3.15 1 98.19 53 GLN B CA 1
ATOM 1590 C C . GLN B 1 53 ? -10.352 -14.461 3.332 1 98.19 53 GLN B C 1
ATOM 1592 O O . GLN B 1 53 ? -9.344 -14.352 4.043 1 98.19 53 GLN B O 1
ATOM 1597 N N . TRP B 1 54 ? -10.672 -15.555 2.705 1 98 54 TRP B N 1
ATOM 1598 C CA . TRP B 1 54 ? -9.797 -16.719 2.771 1 98 54 TRP B CA 1
ATOM 1599 C C . TRP B 1 54 ? -8.43 -16.406 2.16 1 98 54 TRP B C 1
ATOM 1601 O O . TRP B 1 54 ? -7.398 -16.766 2.732 1 98 54 TRP B O 1
ATOM 1611 N N . ILE B 1 55 ? -8.414 -15.789 1 1 98.19 55 ILE B N 1
ATOM 1612 C CA . ILE B 1 55 ? -7.168 -15.453 0.316 1 98.19 55 ILE B CA 1
ATOM 1613 C C . ILE B 1 55 ? -6.344 -14.508 1.182 1 98.19 55 ILE B C 1
ATOM 1615 O O . ILE B 1 55 ? -5.133 -14.68 1.329 1 98.19 55 ILE B O 1
ATOM 1619 N N . TYR B 1 56 ? -6.98 -13.516 1.764 1 98.75 56 TYR B N 1
ATOM 1620 C CA . TYR B 1 56 ? -6.309 -12.586 2.662 1 98.75 56 TYR B CA 1
ATOM 1621 C C . TYR B 1 56 ? -5.605 -13.32 3.793 1 98.75 56 TYR B C 1
ATOM 1623 O O . TYR B 1 56 ? -4.422 -13.102 4.043 1 98.75 56 TYR B O 1
ATOM 1631 N N . GLN B 1 57 ? -6.336 -14.172 4.441 1 98.5 57 GLN B N 1
ATOM 1632 C CA . GLN B 1 57 ? -5.797 -14.914 5.574 1 98.5 57 GLN B CA 1
ATOM 1633 C C . GLN B 1 57 ? -4.648 -15.82 5.137 1 98.5 57 GLN B C 1
ATOM 1635 O O . GLN B 1 57 ? -3.656 -15.969 5.852 1 98.5 57 GLN B O 1
ATOM 1640 N N . ALA B 1 58 ? -4.812 -16.438 3.996 1 98.31 58 ALA B N 1
ATOM 1641 C CA . ALA B 1 58 ? -3.752 -17.297 3.469 1 98.31 58 ALA B CA 1
ATOM 1642 C C . ALA B 1 58 ? -2.494 -16.484 3.17 1 98.31 58 ALA B C 1
ATOM 1644 O O . ALA B 1 58 ? -1.38 -16.922 3.465 1 98.31 58 ALA B O 1
ATOM 1645 N N . ASN B 1 59 ? -2.66 -15.297 2.553 1 98.69 59 ASN B N 1
ATOM 1646 C CA . ASN B 1 59 ? -1.524 -14.438 2.23 1 98.69 59 ASN B CA 1
ATOM 1647 C C . ASN B 1 59 ? -0.798 -13.969 3.488 1 98.69 59 ASN B C 1
ATOM 1649 O O . ASN B 1 59 ? 0.429 -14.039 3.564 1 98.69 59 ASN B O 1
ATOM 1653 N N . VAL B 1 60 ? -1.52 -13.5 4.496 1 98.5 60 VAL B N 1
ATOM 1654 C CA . VAL B 1 60 ? -0.896 -13.016 5.723 1 98.5 60 VAL B CA 1
ATOM 1655 C C . VAL B 1 60 ? -0.199 -14.172 6.438 1 98.5 60 VAL B C 1
ATOM 1657 O O . VAL B 1 60 ? 0.891 -14.008 6.988 1 98.5 60 VAL B O 1
ATOM 1660 N N . ALA B 1 61 ? -0.799 -15.375 6.449 1 98.56 61 ALA B N 1
ATOM 1661 C CA . ALA B 1 61 ? -0.158 -16.547 7.039 1 98.56 61 ALA B CA 1
ATOM 1662 C C . ALA B 1 61 ? 1.146 -16.891 6.32 1 98.56 61 ALA B C 1
ATOM 1664 O O . ALA B 1 61 ? 2.131 -17.266 6.953 1 98.56 61 ALA B O 1
ATOM 1665 N N . MET B 1 62 ? 1.138 -16.781 5.066 1 98.56 62 MET B N 1
ATOM 1666 C CA . MET B 1 62 ? 2.33 -17.047 4.262 1 98.56 62 MET B CA 1
ATOM 1667 C C . MET B 1 62 ? 3.43 -16.047 4.574 1 98.56 62 MET B C 1
ATOM 1669 O O . MET B 1 62 ? 4.602 -16.406 4.664 1 98.56 62 MET B O 1
ATOM 1673 N N . ILE B 1 63 ? 3.074 -14.766 4.703 1 98.88 63 ILE B N 1
ATOM 1674 C CA . ILE B 1 63 ? 4.047 -13.742 5.078 1 98.88 63 ILE B CA 1
ATOM 1675 C C . ILE B 1 63 ? 4.629 -14.07 6.453 1 98.88 63 ILE B C 1
ATOM 1677 O O . ILE B 1 63 ? 5.84 -13.984 6.656 1 98.88 63 ILE B O 1
ATOM 1681 N N . GLN B 1 64 ? 3.783 -14.469 7.355 1 98.81 64 GLN B N 1
ATOM 1682 C CA . GLN B 1 64 ? 4.219 -14.805 8.703 1 98.81 64 GLN B CA 1
ATOM 1683 C C . GLN B 1 64 ? 5.203 -15.969 8.695 1 98.81 64 GLN B C 1
ATOM 1685 O O . GLN B 1 64 ? 6.141 -16 9.492 1 98.81 64 GLN B O 1
ATOM 1690 N N . ARG B 1 65 ? 5.055 -16.875 7.766 1 98.06 65 ARG B N 1
ATOM 1691 C CA . ARG B 1 65 ? 5.898 -18.062 7.688 1 98.06 65 ARG B CA 1
ATOM 1692 C C . ARG B 1 65 ? 7.184 -17.766 6.926 1 98.06 65 ARG B C 1
ATOM 1694 O O . ARG B 1 65 ? 8.156 -18.531 7.02 1 98.06 65 ARG B O 1
ATOM 1701 N N . ALA B 1 66 ? 7.215 -16.75 6.164 1 98.75 66 ALA B N 1
ATOM 1702 C CA . ALA B 1 66 ? 8.383 -16.406 5.355 1 98.75 66 ALA B CA 1
ATOM 1703 C C . ALA B 1 66 ? 9.5 -15.82 6.215 1 98.75 66 ALA B C 1
ATOM 1705 O O . ALA B 1 66 ? 9.234 -15.242 7.273 1 98.75 66 ALA B O 1
ATOM 1706 N N . ASP B 1 67 ? 10.719 -16.031 5.809 1 98.75 67 ASP B N 1
ATOM 1707 C CA . ASP B 1 67 ? 11.875 -15.43 6.465 1 98.75 67 ASP B CA 1
ATOM 1708 C C . ASP B 1 67 ? 12.094 -14 5.996 1 98.75 67 ASP B C 1
ATOM 1710 O O . ASP B 1 67 ? 12.617 -13.164 6.742 1 98.75 67 ASP B O 1
ATOM 1714 N N . LEU B 1 68 ? 11.852 -13.695 4.766 1 98.5 68 LEU B N 1
ATOM 1715 C CA . LEU B 1 68 ? 11.938 -12.367 4.168 1 98.5 68 LEU B CA 1
ATOM 1716 C C . LEU B 1 68 ? 10.914 -12.211 3.049 1 98.5 68 LEU B C 1
ATOM 1718 O O . LEU B 1 68 ? 10.211 -13.164 2.699 1 98.5 68 LEU B O 1
ATOM 1722 N N . VAL B 1 69 ? 10.719 -11.008 2.523 1 98.94 69 VAL B N 1
ATOM 1723 C CA . VAL B 1 69 ? 9.758 -10.68 1.479 1 98.94 69 VAL B CA 1
ATOM 1724 C C . VAL B 1 69 ? 10.469 -10.023 0.302 1 98.94 69 VAL B C 1
ATOM 1726 O O . VAL B 1 69 ? 11.367 -9.203 0.494 1 98.94 69 VAL B O 1
ATOM 1729 N N . MET B 1 70 ? 10.18 -10.414 -0.901 1 98.94 70 MET B N 1
ATOM 1730 C CA . MET B 1 70 ? 10.523 -9.719 -2.137 1 98.94 70 MET B CA 1
ATOM 1731 C C . MET B 1 70 ? 9.273 -9.164 -2.816 1 98.94 70 MET B C 1
ATOM 1733 O O . MET B 1 70 ? 8.32 -9.906 -3.061 1 98.94 70 MET B O 1
ATOM 1737 N N . ALA B 1 71 ? 9.328 -7.926 -3.123 1 99 71 ALA B N 1
ATOM 1738 C CA . ALA B 1 71 ? 8.109 -7.281 -3.602 1 99 71 ALA B CA 1
ATOM 1739 C C . ALA B 1 71 ? 8.336 -6.617 -4.957 1 99 71 ALA B C 1
ATOM 1741 O O . ALA B 1 71 ? 9.281 -5.844 -5.125 1 99 71 ALA B O 1
ATOM 1742 N N . ASN B 1 72 ? 7.484 -6.98 -5.938 1 98.94 72 ASN B N 1
ATOM 1743 C CA . ASN B 1 72 ? 7.355 -6.227 -7.18 1 98.94 72 ASN B CA 1
ATOM 1744 C C . ASN B 1 72 ? 6.691 -4.871 -6.949 1 98.94 72 ASN B C 1
ATOM 1746 O O . ASN B 1 72 ? 5.48 -4.797 -6.734 1 98.94 72 ASN B O 1
ATOM 1750 N N . LEU B 1 73 ? 7.492 -3.766 -7.035 1 98.94 73 LEU B N 1
ATOM 1751 C CA . LEU B 1 73 ? 6.992 -2.436 -6.703 1 98.94 73 LEU B CA 1
ATOM 1752 C C . LEU B 1 73 ? 6.93 -1.554 -7.945 1 98.94 73 LEU B C 1
ATOM 1754 O O . LEU B 1 73 ? 7.023 -0.328 -7.848 1 98.94 73 LEU B O 1
ATOM 1758 N N . ASN B 1 74 ? 6.816 -2.189 -9.117 1 98.88 74 ASN B N 1
ATOM 1759 C CA . ASN B 1 74 ? 6.535 -1.45 -10.336 1 98.88 74 ASN B CA 1
ATOM 1760 C C . ASN B 1 74 ? 5.168 -0.773 -10.281 1 98.88 74 ASN B C 1
ATOM 1762 O O . ASN B 1 74 ? 4.316 -1.152 -9.477 1 98.88 74 ASN B O 1
ATOM 1766 N N . THR B 1 75 ? 4.984 0.266 -11.125 1 98.38 75 THR B N 1
ATOM 1767 C CA . THR B 1 75 ? 3.703 0.962 -11.203 1 98.38 75 THR B CA 1
ATOM 1768 C C . THR B 1 75 ? 2.592 0.009 -11.633 1 98.38 75 THR B C 1
ATOM 1770 O O . THR B 1 75 ? 2.809 -0.864 -12.477 1 98.38 75 THR B O 1
ATOM 1773 N N . PHE B 1 76 ? 1.432 0.176 -11.094 1 98.69 76 PHE B N 1
ATOM 1774 C CA . PHE B 1 76 ? 0.268 -0.671 -11.328 1 98.69 76 PHE B CA 1
ATOM 1775 C C . PHE B 1 76 ? -1.008 0.162 -11.375 1 98.69 76 PHE B C 1
ATOM 1777 O O . PHE B 1 76 ? -1.335 0.855 -10.406 1 98.69 76 PHE B O 1
ATOM 1784 N N . ARG B 1 77 ? -1.667 0.218 -12.516 1 98.38 77 ARG B N 1
ATOM 1785 C CA . ARG B 1 77 ? -2.912 0.933 -12.773 1 98.38 77 ARG B CA 1
ATOM 1786 C C . ARG B 1 77 ? -2.777 2.412 -12.43 1 98.38 77 ARG B C 1
ATOM 1788 O O . ARG B 1 77 ? -3.684 3 -11.836 1 98.38 77 ARG B O 1
ATOM 1795 N N . GLY B 1 78 ? -1.734 3.02 -12.805 1 98 78 GLY B N 1
ATOM 1796 C CA . GLY B 1 78 ? -1.364 4.395 -12.508 1 98 78 GLY B CA 1
ATOM 1797 C C . GLY B 1 78 ? 0.092 4.547 -12.117 1 98 78 GLY B C 1
ATOM 1798 O O . GLY B 1 78 ? 0.961 3.85 -12.641 1 98 78 GLY B O 1
ATOM 1799 N N . ALA B 1 79 ? 0.369 5.484 -11.289 1 97.94 79 ALA B N 1
ATOM 1800 C CA . ALA B 1 79 ? 1.758 5.828 -10.992 1 97.94 79 ALA B CA 1
ATOM 1801 C C . ALA B 1 79 ? 2.229 5.168 -9.703 1 97.94 79 ALA B C 1
ATOM 1803 O O . ALA B 1 79 ? 3.416 5.203 -9.375 1 97.94 79 ALA B O 1
ATOM 1804 N N . GLU B 1 80 ? 1.287 4.539 -8.961 1 98.25 80 GLU B N 1
ATOM 1805 C CA . GLU B 1 80 ? 1.617 3.912 -7.688 1 98.25 80 GLU B CA 1
ATOM 1806 C C . GLU B 1 80 ? 1.821 2.408 -7.852 1 98.25 80 GLU B C 1
ATOM 1808 O O . GLU B 1 80 ? 1.287 1.8 -8.781 1 98.25 80 GLU B O 1
ATOM 1813 N N . PRO B 1 81 ? 2.596 1.777 -6.938 1 98.81 81 PRO B N 1
ATOM 1814 C CA . PRO B 1 81 ? 2.564 0.315 -6.867 1 98.81 81 PRO B CA 1
ATOM 1815 C C . PRO B 1 81 ? 1.19 -0.227 -6.477 1 98.81 81 PRO B C 1
ATOM 1817 O O . PRO B 1 81 ? 0.342 0.525 -5.992 1 98.81 81 PRO B O 1
ATOM 1820 N N . ASP B 1 82 ? 0.986 -1.534 -6.742 1 98.88 82 ASP B N 1
ATOM 1821 C CA . ASP B 1 82 ? -0.214 -2.238 -6.301 1 98.88 82 ASP B CA 1
ATOM 1822 C C . ASP B 1 82 ? -0.451 -2.041 -4.805 1 98.88 82 ASP B C 1
ATOM 1824 O O . ASP B 1 82 ? 0.439 -2.295 -3.99 1 98.88 82 ASP B O 1
ATOM 1828 N N . SER B 1 83 ? -1.646 -1.6 -4.445 1 98.94 83 SER B N 1
ATOM 1829 C CA . SER B 1 83 ? -1.94 -1.288 -3.049 1 98.94 83 SER B CA 1
ATOM 1830 C C . SER B 1 83 ? -1.861 -2.537 -2.176 1 98.94 83 SER B C 1
ATOM 1832 O O . SER B 1 83 ? -1.474 -2.459 -1.008 1 98.94 83 SER B O 1
ATOM 1834 N N . GLY B 1 84 ? -2.26 -3.703 -2.676 1 98.94 84 GLY B N 1
ATOM 1835 C CA . GLY B 1 84 ? -2.096 -4.941 -1.931 1 98.94 84 GLY B CA 1
ATOM 1836 C C . GLY B 1 84 ? -0.645 -5.266 -1.626 1 98.94 84 GLY B C 1
ATOM 1837 O O . GLY B 1 84 ? -0.323 -5.719 -0.526 1 98.94 84 GLY B O 1
ATOM 1838 N N . THR B 1 85 ? 0.208 -5.082 -2.637 1 98.94 85 THR B N 1
ATOM 1839 C CA . THR B 1 85 ? 1.636 -5.305 -2.434 1 98.94 85 THR B CA 1
ATOM 1840 C C . THR B 1 85 ? 2.188 -4.348 -1.379 1 98.94 85 THR B C 1
ATOM 1842 O O . THR B 1 85 ? 2.941 -4.758 -0.494 1 98.94 85 THR B O 1
ATOM 1845 N N . ALA B 1 86 ? 1.819 -3.043 -1.471 1 99 86 ALA B N 1
ATOM 1846 C CA . ALA B 1 86 ? 2.266 -2.062 -0.484 1 99 86 ALA B CA 1
ATOM 1847 C C . ALA B 1 86 ? 1.812 -2.453 0.92 1 99 86 ALA B C 1
ATOM 1849 O O . ALA B 1 86 ? 2.578 -2.338 1.88 1 99 86 ALA B O 1
ATOM 1850 N N . PHE B 1 87 ? 0.572 -2.922 1.045 1 99 87 PHE B N 1
ATOM 1851 C CA . PHE B 1 87 ? 0.051 -3.451 2.301 1 99 87 PHE B CA 1
ATOM 1852 C C . PHE B 1 87 ? 0.938 -4.574 2.822 1 99 87 PHE B C 1
ATOM 1854 O O . PHE B 1 87 ? 1.306 -4.586 4 1 99 87 PHE B O 1
ATOM 1861 N N . GLU B 1 88 ? 1.267 -5.492 1.976 1 99 88 GLU B N 1
ATOM 1862 C CA . GLU B 1 88 ? 2.049 -6.652 2.385 1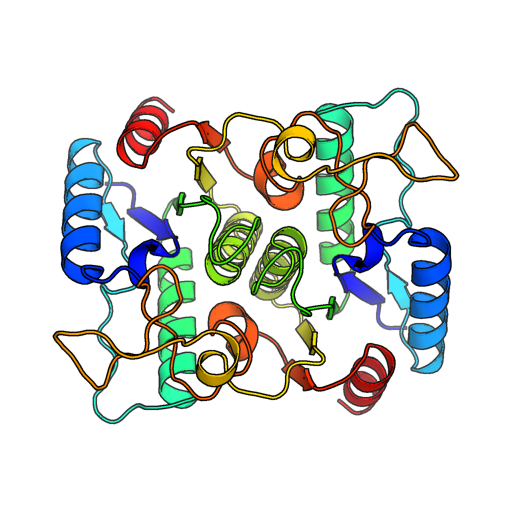 99 88 GLU B CA 1
ATOM 1863 C C . GLU B 1 88 ? 3.447 -6.246 2.842 1 99 88 GLU B C 1
ATOM 1865 O O . GLU B 1 88 ? 3.994 -6.832 3.777 1 99 88 GLU B O 1
ATOM 1870 N N . VAL B 1 89 ? 4.043 -5.258 2.16 1 99 89 VAL B N 1
ATOM 1871 C CA . VAL B 1 89 ? 5.332 -4.727 2.584 1 99 89 VAL B CA 1
ATOM 1872 C C . VAL B 1 89 ? 5.219 -4.145 3.99 1 99 89 VAL B C 1
ATOM 1874 O O . VAL B 1 89 ? 6.02 -4.469 4.871 1 99 89 VAL B O 1
ATOM 1877 N N . GLY B 1 90 ? 4.199 -3.289 4.219 1 98.94 90 GLY B N 1
ATOM 1878 C CA . GLY B 1 90 ? 3.998 -2.73 5.543 1 98.94 90 GLY B CA 1
ATOM 1879 C C . GLY B 1 90 ? 3.805 -3.789 6.613 1 98.94 90 GLY B C 1
ATOM 1880 O O . GLY B 1 90 ? 4.379 -3.691 7.699 1 98.94 90 GLY B O 1
ATOM 1881 N N . TYR B 1 91 ? 3.01 -4.805 6.293 1 99 91 TYR B N 1
ATOM 1882 C CA . TYR B 1 91 ? 2.74 -5.91 7.207 1 99 91 TYR B CA 1
ATOM 1883 C C . TYR B 1 91 ? 4.027 -6.629 7.586 1 99 91 TYR B C 1
ATOM 1885 O O . TYR B 1 91 ? 4.293 -6.863 8.766 1 99 91 TYR B O 1
ATOM 1893 N N . ALA B 1 92 ? 4.836 -6.941 6.609 1 98.94 92 ALA B N 1
ATOM 1894 C CA . ALA B 1 92 ? 6.09 -7.652 6.836 1 98.94 92 ALA B CA 1
ATOM 1895 C C . ALA B 1 92 ? 7.055 -6.812 7.668 1 98.94 92 ALA B C 1
ATOM 1897 O O . ALA B 1 92 ? 7.707 -7.328 8.578 1 98.94 92 ALA B O 1
ATOM 1898 N N . ILE B 1 93 ? 7.195 -5.523 7.379 1 98.94 93 ILE B N 1
ATOM 1899 C CA . ILE B 1 93 ? 8.094 -4.617 8.094 1 98.94 93 ILE B CA 1
ATOM 1900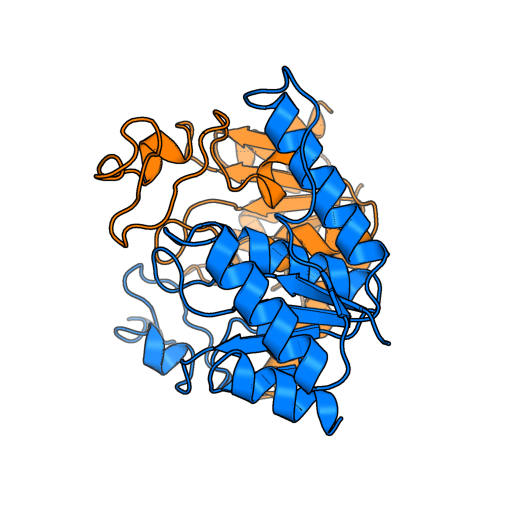 C C . ILE B 1 93 ? 7.695 -4.547 9.562 1 98.94 93 ILE B C 1
ATOM 1902 O O . ILE B 1 93 ? 8.555 -4.566 10.445 1 98.94 93 ILE B O 1
ATOM 1906 N N . ALA B 1 94 ? 6.391 -4.477 9.812 1 98.94 94 ALA B N 1
ATOM 1907 C CA . ALA B 1 94 ? 5.902 -4.418 11.188 1 98.94 94 ALA B CA 1
ATOM 1908 C C . ALA B 1 94 ? 6.273 -5.688 11.953 1 98.94 94 ALA B C 1
ATOM 1910 O O . ALA B 1 94 ? 6.48 -5.648 13.164 1 98.94 94 ALA B O 1
ATOM 1911 N N . LEU B 1 95 ? 6.336 -6.824 11.297 1 98.81 95 LEU B N 1
ATOM 1912 C CA . LEU B 1 95 ? 6.695 -8.102 11.906 1 98.81 95 LEU B CA 1
ATOM 1913 C C . LEU B 1 95 ? 8.203 -8.211 12.078 1 98.81 95 LEU B C 1
ATOM 1915 O O . LEU B 1 95 ? 8.703 -9.203 12.617 1 98.81 95 LEU B O 1
ATOM 1919 N N . GLY B 1 96 ? 8.953 -7.199 11.578 1 98.69 96 GLY B N 1
ATOM 1920 C CA . GLY B 1 96 ? 10.398 -7.207 11.695 1 98.69 96 GLY B CA 1
ATOM 1921 C C . GLY B 1 96 ? 11.086 -8.031 10.625 1 98.69 96 GLY B C 1
ATOM 1922 O O . GLY B 1 96 ? 12.242 -8.422 10.781 1 98.69 96 GLY B O 1
ATOM 1923 N N . LYS B 1 97 ? 10.438 -8.352 9.531 1 98.81 97 LYS B N 1
ATOM 1924 C CA . LYS B 1 97 ? 11.016 -9.141 8.453 1 98.81 97 LYS B CA 1
ATOM 1925 C C . LYS B 1 97 ? 11.758 -8.258 7.453 1 98.81 97 LYS B C 1
ATOM 1927 O O . LYS B 1 97 ? 11.281 -7.168 7.113 1 98.81 97 LYS B O 1
ATOM 1932 N N . PRO B 1 98 ? 12.953 -8.703 6.988 1 98.75 98 PRO B N 1
ATOM 1933 C CA . PRO B 1 98 ? 13.586 -7.969 5.891 1 98.75 98 PRO B CA 1
ATOM 1934 C C . PRO B 1 98 ? 12.727 -7.938 4.629 1 98.75 98 PRO B C 1
ATOM 1936 O O . PRO B 1 98 ? 12.078 -8.93 4.297 1 98.75 98 PRO B O 1
ATOM 1939 N N . VAL B 1 99 ? 12.695 -6.805 3.982 1 98.94 99 VAL B N 1
ATOM 1940 C CA . VAL B 1 99 ? 11.953 -6.656 2.736 1 98.94 99 VAL B CA 1
ATOM 1941 C C . VAL B 1 99 ? 12.867 -6.094 1.651 1 98.94 99 VAL B C 1
ATOM 1943 O O . VAL B 1 99 ? 13.594 -5.121 1.883 1 98.94 99 VAL B O 1
ATOM 1946 N N . TRP B 1 100 ? 12.828 -6.742 0.531 1 98.94 100 TRP B N 1
ATOM 1947 C CA . TRP B 1 100 ? 13.438 -6.266 -0.705 1 98.94 100 TRP B CA 1
ATOM 1948 C C . TRP B 1 100 ? 12.367 -5.891 -1.729 1 98.94 100 TRP B C 1
ATOM 1950 O O . TRP B 1 100 ? 11.367 -6.598 -1.88 1 98.94 100 TRP B O 1
ATOM 1960 N N . GLY B 1 101 ? 12.5 -4.836 -2.332 1 98.88 101 GLY B N 1
ATOM 1961 C CA . GLY B 1 101 ? 11.641 -4.422 -3.428 1 98.88 101 GLY B CA 1
ATOM 1962 C C . GLY B 1 101 ? 12.391 -4.207 -4.73 1 98.88 101 GLY B C 1
ATOM 1963 O O . GLY B 1 101 ? 13.562 -3.809 -4.719 1 98.88 101 GLY B O 1
ATOM 1964 N N . TYR B 1 102 ? 11.727 -4.426 -5.84 1 98.94 102 TYR B N 1
ATOM 1965 C CA . TYR B 1 102 ? 12.328 -4.105 -7.129 1 98.94 102 TYR B CA 1
ATOM 1966 C C . TYR B 1 102 ? 11.359 -3.318 -8 1 98.94 102 TYR B C 1
ATOM 1968 O O . TYR B 1 102 ? 10.141 -3.477 -7.887 1 98.94 102 TYR B O 1
ATOM 1976 N N . THR B 1 103 ? 11.898 -2.494 -8.805 1 98.94 103 THR B N 1
ATOM 1977 C CA . THR B 1 103 ? 11.164 -1.677 -9.766 1 98.94 103 THR B CA 1
ATOM 1978 C C . THR B 1 103 ? 12.062 -1.256 -10.922 1 98.94 103 THR B C 1
ATOM 1980 O O . THR B 1 103 ? 13.273 -1.067 -10.742 1 98.94 103 THR B O 1
ATOM 1983 N N . ALA B 1 104 ? 11.461 -1.09 -12.062 1 98.5 104 ALA B N 1
ATOM 1984 C CA . ALA B 1 104 ? 12.195 -0.607 -13.227 1 98.5 104 ALA B CA 1
ATOM 1985 C C . ALA B 1 104 ? 12.422 0.9 -13.148 1 98.5 104 ALA B C 1
ATOM 1987 O O . ALA B 1 104 ? 13.234 1.453 -13.891 1 98.5 104 ALA B O 1
ATOM 1988 N N . GLN B 1 105 ? 11.688 1.544 -12.344 1 97.94 105 GLN B N 1
ATOM 1989 C CA . GLN B 1 105 ? 11.766 2.994 -12.219 1 97.94 105 GLN B CA 1
ATOM 1990 C C . GLN B 1 105 ? 13.039 3.41 -11.477 1 97.94 105 GLN B C 1
ATOM 1992 O O . GLN B 1 105 ? 13.164 3.191 -10.273 1 97.94 105 GLN B O 1
ATOM 1997 N N . ALA B 1 106 ? 13.906 4.078 -12.164 1 97.94 106 ALA B N 1
ATOM 1998 C CA . ALA B 1 106 ? 15.156 4.527 -11.562 1 97.94 106 ALA B CA 1
ATOM 1999 C C . ALA B 1 106 ? 15.07 5.984 -11.125 1 97.94 106 ALA B C 1
ATOM 2001 O O . ALA B 1 106 ? 15.742 6.398 -10.18 1 97.94 106 ALA B O 1
ATOM 2002 N N . GLY B 1 107 ? 14.312 6.762 -11.883 1 97.88 107 GLY B N 1
ATOM 2003 C CA . GLY B 1 107 ? 14.188 8.18 -11.586 1 97.88 107 GLY B CA 1
ATOM 2004 C C . GLY B 1 107 ? 13.43 8.461 -10.305 1 97.88 107 GLY B C 1
ATOM 2005 O O . GLY B 1 107 ? 12.641 7.629 -9.852 1 97.88 107 GLY B O 1
ATOM 2006 N N . SER B 1 108 ? 13.625 9.641 -9.695 1 98.25 108 SER B N 1
ATOM 2007 C CA . SER B 1 108 ? 12.938 10.047 -8.477 1 98.25 108 SER B CA 1
ATOM 2008 C C . SER B 1 108 ? 11.43 10.133 -8.695 1 98.25 108 SER B C 1
ATOM 2010 O O . SER B 1 108 ? 10.961 10.227 -9.828 1 98.25 108 SER B O 1
ATOM 2012 N N . VAL B 1 109 ? 10.703 10.062 -7.602 1 98.44 109 VAL B N 1
ATOM 2013 C CA . VAL B 1 109 ? 9.258 10.25 -7.684 1 98.44 109 VAL B CA 1
ATOM 2014 C C . VAL B 1 109 ? 8.945 11.57 -8.391 1 98.44 109 VAL B C 1
ATOM 2016 O O . VAL B 1 109 ? 8.008 11.641 -9.195 1 98.44 109 VAL B O 1
ATOM 2019 N N . ARG B 1 110 ? 9.703 12.633 -8.109 1 98 110 ARG B N 1
ATOM 2020 C CA . ARG B 1 110 ? 9.523 13.914 -8.773 1 98 110 ARG B CA 1
ATOM 2021 C C . ARG B 1 110 ? 9.633 13.773 -10.289 1 98 110 ARG B C 1
ATOM 2023 O O . ARG B 1 110 ? 8.781 14.266 -11.031 1 98 110 ARG B O 1
ATOM 2030 N N . GLN B 1 111 ? 10.625 13.102 -10.742 1 98.25 111 GLN B N 1
ATOM 2031 C CA . GLN B 1 111 ? 10.836 12.906 -12.18 1 98.25 111 GLN B CA 1
ATOM 2032 C C . GLN B 1 111 ? 9.703 12.086 -12.789 1 98.25 111 GLN B C 1
ATOM 2034 O O . GLN B 1 111 ? 9.367 12.258 -13.969 1 98.25 111 GLN B O 1
ATOM 2039 N N . GLN B 1 112 ? 9.109 11.258 -12.008 1 98.5 112 GLN B N 1
ATOM 2040 C CA . GLN B 1 112 ? 8.117 10.305 -12.5 1 98.5 112 GLN B CA 1
ATOM 2041 C C . GLN B 1 112 ? 6.746 10.969 -12.633 1 98.5 112 GLN B C 1
ATOM 2043 O O . GLN B 1 112 ? 6.008 10.688 -13.578 1 98.5 112 GLN B O 1
ATOM 2048 N N . VAL B 1 113 ? 6.438 11.93 -11.656 1 98.69 113 VAL B N 1
ATOM 2049 C CA . VAL B 1 113 ? 5.012 12.227 -11.602 1 98.69 113 VAL B CA 1
ATOM 2050 C C . VAL B 1 113 ? 4.801 13.742 -11.578 1 98.69 113 VAL B C 1
ATOM 2052 O O . VAL B 1 113 ? 3.678 14.219 -11.742 1 98.69 113 VAL B O 1
ATOM 2055 N N . ALA B 1 114 ? 5.867 14.508 -11.367 1 98.62 114 ALA B N 1
ATOM 2056 C CA . ALA B 1 114 ? 5.684 15.961 -11.312 1 98.62 114 ALA B CA 1
ATOM 2057 C C . ALA B 1 114 ? 5.359 16.516 -12.695 1 98.62 114 ALA B C 1
ATOM 2059 O O . ALA B 1 114 ? 5.961 16.109 -13.695 1 98.62 114 ALA B O 1
ATOM 2060 N N . VAL B 1 115 ? 4.402 17.422 -12.781 1 98.31 115 VAL B N 1
ATOM 2061 C CA . VAL B 1 115 ? 4.059 18.047 -14.047 1 98.31 115 VAL B CA 1
ATOM 2062 C C . VAL B 1 115 ? 4.359 19.547 -13.977 1 98.31 115 VAL B C 1
ATOM 2064 O O . VAL B 1 115 ? 4.176 20.281 -14.961 1 98.31 115 VAL B O 1
ATOM 2067 N N . GLY B 1 116 ? 4.711 20.016 -12.805 1 97.5 116 GLY B N 1
ATOM 2068 C CA . GLY B 1 116 ? 5.016 21.406 -12.57 1 97.5 116 GLY B CA 1
ATOM 2069 C C . GLY B 1 116 ? 5.305 21.719 -11.117 1 97.5 116 GLY B C 1
ATOM 2070 O O . GLY B 1 116 ? 5.727 20.844 -10.359 1 97.5 116 GLY B O 1
ATOM 2071 N N . VAL B 1 117 ? 5.18 23.031 -10.828 1 97.25 117 VAL B N 1
ATOM 2072 C CA . VAL B 1 117 ? 5.359 23.5 -9.461 1 97.25 117 VAL B CA 1
ATOM 2073 C C . VAL B 1 117 ? 4.121 24.281 -9.008 1 97.25 117 VAL B C 1
ATOM 2075 O O . VAL B 1 117 ? 3.324 24.719 -9.836 1 97.25 117 VAL B O 1
ATOM 2078 N N . ALA B 1 118 ? 3.949 24.328 -7.719 1 96.69 118 ALA B N 1
ATOM 2079 C CA . ALA B 1 118 ? 2.805 25.047 -7.164 1 96.69 118 ALA B CA 1
ATOM 2080 C C . ALA B 1 118 ? 2.873 26.531 -7.508 1 96.69 118 ALA B C 1
ATOM 2082 O O . ALA B 1 118 ? 3.953 27.125 -7.5 1 96.69 118 ALA B O 1
ATOM 2083 N N . ALA B 1 119 ? 1.712 27.109 -7.746 1 94.38 119 ALA B N 1
ATOM 2084 C CA . ALA B 1 119 ? 1.644 28.516 -8.141 1 94.38 119 ALA B CA 1
ATOM 2085 C C . ALA B 1 119 ? 2.168 29.422 -7.027 1 94.38 119 ALA B C 1
ATOM 2087 O O . ALA B 1 119 ? 2.807 30.453 -7.297 1 94.38 119 ALA B O 1
ATOM 2088 N N . ASP B 1 120 ? 1.892 29.062 -5.816 1 94.06 120 ASP B N 1
ATOM 2089 C CA . ASP B 1 120 ? 2.225 29.922 -4.676 1 94.06 120 ASP B CA 1
ATOM 2090 C C . ASP B 1 120 ? 3.588 29.562 -4.098 1 94.06 120 ASP B C 1
ATOM 2092 O O . ASP B 1 120 ? 4.086 30.234 -3.191 1 94.06 120 ASP B O 1
ATOM 2096 N N . ASP B 1 121 ? 4.242 28.484 -4.5 1 94.88 121 ASP B N 1
ATOM 2097 C CA . ASP B 1 121 ? 5.527 28 -4.004 1 94.88 121 ASP B CA 1
ATOM 2098 C C . ASP B 1 121 ? 6.316 27.297 -5.113 1 94.88 121 ASP B C 1
ATOM 2100 O O . ASP B 1 121 ? 6.133 26.109 -5.352 1 94.88 121 ASP B O 1
ATOM 2104 N N . PRO B 1 122 ? 7.234 27.969 -5.719 1 93.56 122 PRO B N 1
ATOM 2105 C CA . PRO B 1 122 ? 7.961 27.422 -6.867 1 93.56 122 PRO B CA 1
ATOM 2106 C C . PRO B 1 122 ? 8.867 26.25 -6.488 1 93.56 122 PRO B C 1
ATOM 2108 O O . PRO B 1 122 ? 9.352 25.531 -7.363 1 93.56 122 PRO B O 1
ATOM 2111 N N . ASP B 1 123 ? 9.062 26.031 -5.254 1 93.62 123 ASP B N 1
ATOM 2112 C CA . ASP B 1 123 ? 9.914 24.938 -4.812 1 93.62 123 ASP B CA 1
ATOM 2113 C C . ASP B 1 123 ? 9.102 23.656 -4.594 1 93.62 123 ASP B C 1
ATOM 2115 O O . ASP B 1 123 ? 9.672 22.594 -4.367 1 93.62 123 ASP B O 1
ATOM 2119 N N . ARG B 1 124 ? 7.863 23.781 -4.633 1 96.56 124 ARG B N 1
ATOM 2120 C CA . ARG B 1 124 ? 6.98 22.656 -4.383 1 96.56 124 ARG B CA 1
ATOM 2121 C C . ARG B 1 124 ? 6.496 22.031 -5.691 1 96.56 124 ARG B C 1
ATOM 2123 O O . ARG B 1 124 ? 5.629 22.594 -6.359 1 96.56 124 ARG B O 1
ATOM 2130 N N . ALA B 1 125 ? 7.035 20.844 -6.035 1 98.19 125 ALA B N 1
ATOM 2131 C CA . ALA B 1 125 ? 6.59 20.125 -7.223 1 98.19 125 ALA B CA 1
ATOM 2132 C C . ALA B 1 125 ? 5.184 19.547 -7.027 1 98.19 125 ALA B C 1
ATOM 2134 O O . ALA B 1 125 ? 4.832 19.125 -5.926 1 98.19 125 ALA B O 1
ATOM 2135 N N . VAL B 1 126 ? 4.387 19.594 -8.117 1 98.62 126 VAL B N 1
ATOM 2136 C CA . VAL B 1 126 ? 3.02 19.109 -8.008 1 98.62 126 VAL B CA 1
ATOM 2137 C C . VAL B 1 126 ? 2.734 18.109 -9.141 1 98.62 126 VAL B C 1
ATOM 2139 O O . VAL B 1 126 ? 3.352 18.188 -10.203 1 98.62 126 VAL B O 1
ATOM 2142 N N . ASP B 1 127 ? 1.88 17.141 -8.883 1 98.62 127 ASP B N 1
ATOM 2143 C CA . ASP B 1 127 ? 1.433 16.203 -9.906 1 98.62 127 ASP B CA 1
ATOM 2144 C C . ASP B 1 127 ? 0.214 16.734 -10.648 1 98.62 127 ASP B C 1
ATOM 2146 O O . ASP B 1 127 ? -0.154 17.906 -10.484 1 98.62 127 ASP B O 1
ATOM 2150 N N . ALA B 1 128 ? -0.335 15.922 -11.492 1 97.31 128 ALA B N 1
ATOM 2151 C CA . ALA B 1 128 ? -1.407 16.344 -12.391 1 97.31 128 ALA B CA 1
ATOM 2152 C C . ALA B 1 128 ? -2.65 16.75 -11.609 1 97.31 128 ALA B C 1
ATOM 2154 O O . ALA B 1 128 ? -3.479 17.516 -12.109 1 97.31 128 ALA B O 1
ATOM 2155 N N . GLN B 1 129 ? -2.789 16.297 -10.367 1 95.94 129 GLN B N 1
ATOM 2156 C CA . GLN B 1 129 ? -3.953 16.609 -9.547 1 95.94 129 GLN B CA 1
ATOM 2157 C C . GLN B 1 129 ? -3.67 17.781 -8.617 1 95.94 129 GLN B C 1
ATOM 2159 O O . GLN B 1 129 ? -4.508 18.141 -7.785 1 95.94 129 GLN B O 1
ATOM 2164 N N . GLY B 1 130 ? -2.535 18.297 -8.727 1 97.31 130 GLY B N 1
ATOM 2165 C CA . GLY B 1 130 ? -2.156 19.438 -7.902 1 97.31 130 GLY B CA 1
ATOM 2166 C C . GLY B 1 130 ? -1.595 19.031 -6.555 1 97.31 130 GLY B C 1
ATOM 2167 O O . GLY B 1 130 ? -1.351 19.891 -5.695 1 97.31 130 GLY B O 1
ATOM 2168 N N . CYS B 1 131 ? -1.412 17.766 -6.309 1 98.44 131 CYS B N 1
ATOM 2169 C CA . CYS B 1 131 ? -0.86 17.266 -5.055 1 98.44 131 CYS B CA 1
ATOM 2170 C C . CYS B 1 131 ? 0.657 17.422 -5.027 1 98.44 131 CYS B C 1
ATOM 2172 O O . CYS B 1 131 ? 1.321 17.219 -6.047 1 98.44 131 CYS B O 1
ATOM 2174 N N . THR B 1 132 ? 1.156 17.719 -3.859 1 98.44 132 THR B N 1
ATOM 2175 C CA . THR B 1 132 ? 2.598 17.82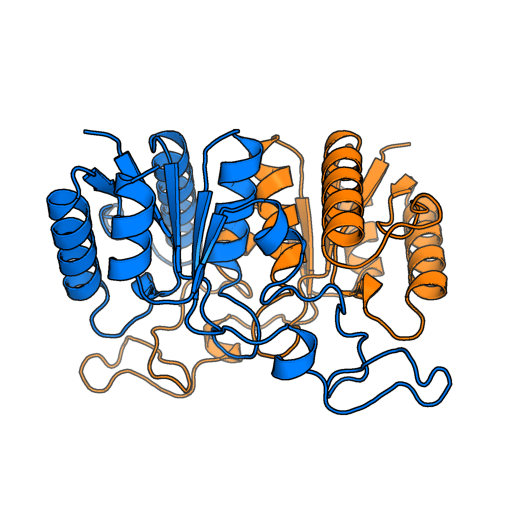8 -3.662 1 98.44 132 THR B CA 1
ATOM 2176 C C . THR B 1 132 ? 3.293 16.5 -3.986 1 98.44 132 THR B C 1
ATOM 2178 O O . THR B 1 132 ? 2.809 15.438 -3.615 1 98.44 132 THR B O 1
ATOM 2181 N N . VAL B 1 133 ? 4.406 16.562 -4.707 1 98.56 133 VAL B N 1
ATOM 2182 C CA . VAL B 1 133 ? 5.223 15.406 -5.027 1 98.56 133 VAL B CA 1
ATOM 2183 C C . VAL B 1 133 ? 6.438 15.352 -4.105 1 98.56 133 VAL B C 1
ATOM 2185 O O . VAL B 1 133 ? 7.152 16.344 -3.949 1 98.56 133 VAL B O 1
ATOM 2188 N N . GLU B 1 134 ? 6.605 14.195 -3.416 1 96.62 134 GLU B N 1
ATOM 2189 C CA . GLU B 1 134 ? 7.785 14.016 -2.578 1 96.62 134 GLU B CA 1
ATOM 2190 C C . GLU B 1 134 ? 9.062 14.312 -3.355 1 96.62 134 GLU B C 1
ATOM 2192 O O . GLU B 1 134 ? 9.227 13.867 -4.492 1 96.62 134 GLU B O 1
ATOM 2197 N N . ASP B 1 135 ? 9.906 15.07 -2.701 1 95.38 135 ASP B N 1
ATOM 2198 C CA . ASP B 1 135 ? 11.164 15.438 -3.348 1 95.38 135 ASP B CA 1
ATOM 2199 C C . ASP B 1 135 ? 12.359 15.086 -2.467 1 95.38 135 ASP B C 1
ATOM 2201 O O . ASP B 1 135 ? 13.117 15.977 -2.059 1 95.38 135 ASP B O 1
ATOM 2205 N N . PHE B 1 136 ? 12.609 13.805 -2.277 1 97.19 136 PHE B N 1
ATOM 2206 C CA . PHE B 1 136 ? 13.672 13.312 -1.406 1 97.19 136 PHE B CA 1
ATOM 2207 C C . PHE B 1 136 ? 14.766 12.625 -2.219 1 97.19 136 PHE B C 1
ATOM 2209 O O . PHE B 1 136 ? 15.719 12.086 -1.654 1 97.19 136 PHE B O 1
ATOM 2216 N N . GLY B 1 137 ? 14.539 12.594 -3.529 1 97.31 137 GLY B N 1
ATOM 2217 C CA . GLY B 1 137 ? 15.469 11.883 -4.391 1 97.31 137 GLY B CA 1
ATOM 2218 C C . GLY B 1 137 ? 15.242 10.383 -4.398 1 97.31 137 GLY B C 1
ATOM 2219 O O . GLY B 1 137 ? 16.109 9.617 -4.828 1 97.31 137 GLY B O 1
ATOM 2220 N N . LEU B 1 138 ? 14.117 9.938 -3.914 1 98.38 138 LEU B N 1
ATOM 2221 C CA . LEU B 1 138 ? 13.758 8.523 -3.869 1 98.38 138 LEU B CA 1
ATOM 2222 C C . LEU B 1 138 ? 12.891 8.141 -5.062 1 98.38 138 LEU B C 1
ATOM 2224 O O . LEU B 1 138 ? 12.172 8.984 -5.602 1 98.38 138 LEU B O 1
ATOM 2228 N N . ASN B 1 139 ? 12.898 6.914 -5.434 1 98.56 139 ASN B N 1
ATOM 2229 C CA . ASN B 1 139 ? 12.18 6.516 -6.641 1 98.56 139 ASN B CA 1
ATOM 2230 C C . ASN B 1 139 ? 10.844 5.855 -6.305 1 98.56 139 ASN B C 1
ATOM 2232 O O . ASN B 1 139 ? 10.117 5.434 -7.203 1 98.56 139 ASN B O 1
ATOM 2236 N N . LEU B 1 140 ? 10.57 5.715 -4.965 1 98.81 140 LEU B N 1
ATOM 2237 C CA . LEU B 1 140 ? 9.281 5.27 -4.449 1 98.81 140 LEU B CA 1
ATOM 2238 C C . LEU B 1 140 ? 8.812 6.164 -3.301 1 98.81 140 LEU B C 1
ATOM 2240 O O . LEU B 1 140 ? 9.602 6.934 -2.75 1 98.81 140 LEU B O 1
ATOM 2244 N N . ASN B 1 141 ? 7.535 6.098 -2.996 1 98.75 141 ASN B N 1
ATOM 2245 C CA . ASN B 1 141 ? 7.027 6.688 -1.763 1 98.75 141 ASN B CA 1
ATOM 2246 C C . ASN B 1 141 ? 7.934 6.383 -0.576 1 98.75 141 ASN B C 1
ATOM 2248 O O . ASN B 1 141 ? 8.414 5.254 -0.432 1 98.75 141 ASN B O 1
ATOM 2252 N N . LEU B 1 142 ? 8.148 7.348 0.239 1 98.81 142 LEU B N 1
ATOM 2253 C CA . LEU B 1 142 ? 9.164 7.242 1.288 1 98.81 142 LEU B CA 1
ATOM 2254 C C . LEU B 1 142 ? 8.844 6.09 2.236 1 98.81 142 LEU B C 1
ATOM 2256 O O . LEU B 1 142 ? 9.742 5.512 2.848 1 98.81 142 LEU B O 1
ATOM 2260 N N . MET B 1 143 ? 7.512 5.672 2.469 1 98.94 143 MET B N 1
ATOM 2261 C CA . MET B 1 143 ? 7.176 4.566 3.363 1 98.94 143 MET B CA 1
ATOM 2262 C C . MET B 1 143 ? 7.734 3.248 2.83 1 98.94 143 MET B C 1
ATOM 2264 O O . MET B 1 143 ? 8.094 2.363 3.605 1 98.94 143 MET B O 1
ATOM 2268 N N . LEU B 1 144 ? 7.785 3.125 1.526 1 98.94 144 LEU B N 1
ATOM 2269 C CA . LEU B 1 144 ? 8.336 1.938 0.885 1 98.94 144 LEU B CA 1
ATOM 2270 C C . LEU B 1 144 ? 9.852 2.043 0.753 1 98.94 144 LEU B C 1
ATOM 2272 O O . LEU B 1 144 ? 10.586 1.14 1.167 1 98.94 144 LEU B O 1
ATOM 2276 N N . ALA B 1 145 ? 10.352 3.154 0.306 1 98.88 145 ALA B N 1
ATOM 2277 C CA . ALA B 1 145 ? 11.758 3.33 -0.023 1 98.88 145 ALA B CA 1
ATOM 2278 C C . ALA B 1 145 ? 12.625 3.297 1.233 1 98.88 145 ALA B C 1
ATOM 2280 O O . ALA B 1 145 ? 13.773 2.846 1.193 1 98.88 145 ALA B O 1
ATOM 2281 N N . CYS B 1 146 ? 12.094 3.76 2.379 1 98.88 146 CYS B N 1
ATOM 2282 C CA . CYS B 1 146 ? 12.891 3.889 3.594 1 98.88 146 CYS B CA 1
ATOM 2283 C C . CYS B 1 146 ? 12.789 2.633 4.453 1 98.88 146 CYS B C 1
ATOM 2285 O O . CYS B 1 146 ? 13.516 2.484 5.434 1 98.88 146 CYS B O 1
ATOM 2287 N N . SER B 1 147 ? 11.898 1.746 4.098 1 98.88 147 SER B N 1
ATOM 2288 C CA . SER B 1 147 ? 11.672 0.568 4.93 1 98.88 147 SER B CA 1
ATOM 2289 C C . SER B 1 147 ? 12.289 -0.677 4.301 1 98.88 147 SER B C 1
ATOM 2291 O O . SER B 1 147 ? 12.578 -1.653 4.996 1 98.88 147 SER B O 1
ATOM 2293 N N . ALA B 1 148 ? 12.398 -0.672 2.951 1 98.81 148 ALA B N 1
ATOM 2294 C CA . ALA B 1 148 ? 12.852 -1.839 2.195 1 98.81 148 ALA B CA 1
ATOM 2295 C C . ALA B 1 148 ? 14.164 -1.551 1.474 1 98.81 148 ALA B C 1
ATOM 2297 O O . ALA B 1 148 ? 14.539 -0.389 1.293 1 98.81 148 ALA B O 1
ATOM 2298 N N . ARG B 1 149 ? 14.906 -2.592 1.158 1 98.69 149 ARG B N 1
ATOM 2299 C CA . ARG B 1 149 ? 16.016 -2.455 0.227 1 98.69 149 ARG B CA 1
ATOM 2300 C C . ARG B 1 149 ? 15.539 -2.49 -1.218 1 98.69 149 ARG B C 1
ATOM 2302 O O . ARG B 1 149 ? 15.023 -3.512 -1.683 1 98.69 149 ARG B O 1
ATOM 2309 N N . ILE B 1 150 ? 15.758 -1.428 -1.927 1 98.88 150 ILE B N 1
ATOM 2310 C CA . ILE B 1 150 ? 15.164 -1.282 -3.25 1 98.88 150 ILE B CA 1
ATOM 2311 C C . ILE B 1 150 ? 16.219 -1.547 -4.324 1 98.88 150 ILE B C 1
ATOM 2313 O O . ILE B 1 150 ? 17.312 -0.979 -4.285 1 98.88 150 ILE B O 1
ATOM 2317 N N . VAL B 1 151 ? 15.898 -2.369 -5.234 1 98.81 151 VAL B N 1
ATOM 2318 C CA . VAL B 1 151 ? 16.734 -2.705 -6.379 1 98.81 151 VAL B CA 1
ATOM 2319 C C . VAL B 1 151 ? 16.109 -2.166 -7.66 1 98.81 151 VAL B C 1
ATOM 2321 O O . VAL B 1 151 ? 14.953 -2.477 -7.973 1 98.81 151 VAL B O 1
ATOM 2324 N N . VAL B 1 152 ? 16.828 -1.303 -8.383 1 98.81 152 VAL B N 1
ATOM 2325 C CA . VAL B 1 152 ? 16.391 -0.907 -9.719 1 98.81 152 VAL B CA 1
ATOM 2326 C C . VAL B 1 152 ? 16.688 -2.029 -10.711 1 98.81 152 VAL B C 1
ATOM 2328 O O . VAL B 1 152 ? 17.844 -2.418 -10.891 1 98.81 152 VAL B O 1
ATOM 2331 N N . GLY B 1 153 ? 15.695 -2.566 -11.25 1 98.75 153 GLY B N 1
ATOM 2332 C CA . GLY B 1 153 ? 15.797 -3.732 -12.117 1 98.75 153 GLY B CA 1
ATOM 2333 C C . GLY B 1 153 ? 14.594 -4.648 -12.023 1 98.75 153 GLY B C 1
ATOM 2334 O O . GLY B 1 153 ? 13.477 -4.188 -11.781 1 98.75 153 GLY B O 1
ATOM 2335 N N . ASP B 1 154 ? 14.836 -5.93 -12.43 1 98.62 154 ASP B N 1
ATOM 2336 C CA . ASP B 1 154 ? 13.75 -6.906 -12.422 1 98.62 154 ASP B CA 1
ATOM 2337 C C . ASP B 1 154 ? 13.93 -7.926 -11.297 1 98.62 154 ASP B C 1
ATOM 2339 O O . ASP B 1 154 ? 14.781 -7.742 -10.422 1 98.62 154 ASP B O 1
ATOM 2343 N N . ALA B 1 155 ? 13.055 -8.906 -11.234 1 98.75 155 ALA B N 1
ATOM 2344 C CA . ALA B 1 155 ? 13.07 -9.914 -10.18 1 98.75 155 ALA B CA 1
ATOM 2345 C C . ALA B 1 155 ? 14.422 -10.617 -10.117 1 98.75 155 ALA B C 1
ATOM 2347 O O . ALA B 1 155 ? 14.93 -10.906 -9.031 1 98.75 155 ALA B O 1
ATOM 2348 N N . ALA B 1 156 ? 14.945 -10.898 -11.266 1 98.56 156 ALA B N 1
ATOM 2349 C CA . ALA B 1 156 ? 16.234 -11.578 -11.312 1 98.56 156 ALA B CA 1
ATOM 2350 C C . ALA B 1 156 ? 17.328 -10.719 -10.664 1 98.56 156 ALA B C 1
ATOM 2352 O O . ALA B 1 156 ? 18.156 -11.227 -9.914 1 98.56 156 ALA B O 1
ATOM 2353 N N . ASP B 1 157 ? 17.375 -9.43 -10.953 1 98.75 157 ASP B N 1
ATOM 2354 C CA . ASP B 1 157 ? 18.328 -8.508 -10.336 1 98.75 157 ASP B CA 1
ATOM 2355 C C . ASP B 1 157 ? 18.172 -8.492 -8.812 1 98.75 157 ASP B C 1
ATOM 2357 O O . ASP B 1 157 ? 19.156 -8.484 -8.086 1 98.75 157 ASP B O 1
ATOM 2361 N N . CYS B 1 158 ? 16.922 -8.461 -8.391 1 98.81 158 CYS B N 1
ATOM 2362 C CA . CYS B 1 158 ? 16.625 -8.398 -6.965 1 98.81 158 CYS B CA 1
ATOM 2363 C C . CYS B 1 158 ? 17.109 -9.656 -6.25 1 98.81 158 CYS B C 1
ATOM 2365 O O . CYS B 1 158 ? 17.781 -9.57 -5.219 1 98.81 158 CYS B O 1
ATOM 2367 N N . LEU B 1 159 ? 16.812 -10.797 -6.797 1 98.69 159 LEU B N 1
ATOM 2368 C CA . LEU B 1 159 ? 17.219 -12.07 -6.203 1 98.69 159 LEU B CA 1
ATOM 2369 C C . LEU B 1 159 ? 18.734 -12.18 -6.141 1 98.69 159 LEU B C 1
ATOM 2371 O O . LEU B 1 159 ? 19.281 -12.688 -5.164 1 98.69 159 LEU B O 1
ATOM 2375 N N . ALA B 1 160 ? 19.391 -11.711 -7.18 1 98.44 160 ALA B N 1
ATOM 2376 C CA . ALA B 1 160 ? 20.844 -11.727 -7.191 1 98.44 160 ALA B CA 1
ATOM 2377 C C . ALA B 1 160 ? 21.406 -10.875 -6.059 1 98.44 160 ALA B C 1
ATOM 2379 O O . ALA B 1 160 ? 22.359 -11.273 -5.391 1 98.44 160 ALA B O 1
ATOM 2380 N N . ARG B 1 161 ? 20.844 -9.688 -5.844 1 98.38 161 ARG B N 1
ATOM 2381 C CA . ARG B 1 161 ? 21.281 -8.82 -4.762 1 98.38 161 ARG B CA 1
ATOM 2382 C C . ARG B 1 161 ? 21 -9.438 -3.398 1 98.38 161 ARG B C 1
ATOM 2384 O O . ARG B 1 161 ? 21.797 -9.32 -2.471 1 98.38 161 ARG B O 1
ATOM 2391 N N . MET B 1 162 ? 19.828 -10.023 -3.293 1 98.12 162 MET B N 1
ATOM 2392 C CA . MET B 1 162 ? 19.438 -10.695 -2.055 1 98.12 162 MET B CA 1
ATOM 2393 C C . MET B 1 162 ? 20.453 -11.781 -1.689 1 98.12 162 MET B C 1
ATOM 2395 O O . MET B 1 162 ? 20.812 -11.93 -0.521 1 98.12 162 MET B O 1
ATOM 2399 N N . ALA B 1 163 ? 20.859 -12.539 -2.643 1 96.69 163 ALA B N 1
ATOM 2400 C CA . ALA B 1 163 ? 21.766 -13.656 -2.422 1 96.69 163 ALA B CA 1
ATOM 2401 C C . ALA B 1 163 ? 23.141 -13.164 -1.957 1 96.69 163 ALA B C 1
ATOM 2403 O O . ALA B 1 163 ? 23.859 -13.875 -1.248 1 96.69 163 ALA B O 1
ATOM 2404 N N . ARG B 1 164 ? 23.484 -11.914 -2.344 1 93.88 164 ARG B N 1
ATOM 2405 C CA . ARG B 1 164 ? 24.781 -11.336 -1.976 1 93.88 164 ARG B CA 1
ATOM 2406 C C . ARG B 1 164 ? 24.703 -10.664 -0.608 1 93.88 164 ARG B C 1
ATOM 2408 O O . ARG B 1 164 ? 25.734 -10.398 0.015 1 93.88 164 ARG B O 1
ATOM 2415 N N . GLY B 1 165 ? 23.547 -10.445 -0.054 1 85.06 165 GLY B N 1
ATOM 2416 C CA . GLY B 1 165 ? 23.359 -9.781 1.224 1 85.06 165 GLY B CA 1
ATOM 2417 C C . GLY B 1 165 ? 23.359 -8.266 1.111 1 85.06 165 GLY B C 1
ATOM 2418 O O . GLY B 1 165 ? 23.328 -7.566 2.125 1 85.06 165 GLY B O 1
#

InterPro domains:
  IPR007710 Nucleoside 2-deoxyribosyltransferase [PF05014] (4-143)
  IPR051239 2'-Deoxynucleoside 5'-phosphate N-hydrolase [PTHR15364] (2-109)

Organism: NCBI:txid1287738

Sequence (330 aa):
MRRVYLAGFDVFLPDAVAHGERLKALAAAHGFEGLYPLDNAAPAGLSGAALAQWIYQANVAMIQRADLVMANLNTFRGAEPDSGTAFEVGYAIALGKPVWGYTAQAGSVRQQVAVGVAADDPDRAVDAQGCTVEDFGLNLNLMLACSARIVVGDAADCLARMARGMRRVYLAGFDVFLPDAVAHGERLKALAAAHGFEGLYPLDNAAPAGLSGAALAQWIYQANVAMIQRADLVMANLNTFRGAEPDSGTAFEVGYAIALGKPVWGYTAQAGSVRQQVAVGVAADDPDRAVDAQGCTVEDFGLNLNLMLACSARIVVGDAADCLARMARG

Radius of gyration: 19.28 Å; Cα contacts (8 Å, |Δi|>4): 699; chains: 2; bounding box: 45×56×49 Å